Protein AF-A0A3N2MBN5-F1 (afdb_monomer_lite)

Sequence (232 aa):
MYPSDNIFSIYYNIGKRTPFLVKRCELGLARSSSEERRHDPNRDRTFLVETVKPRGKYGKAYGKCFVDGKPDDSYRQGCYPNIKDEEIPCAGCGEWVLLDVPGVDMNEIFPIRNPDYVIEFGKYKGKTIKEIYSQDPKYIFWLMEKDHYFRVDFDQLLNIPENTSDRERIIEDEITRVFPKATPDDVISFGKYKGKTFREIFAIDPNYIDWFLRNNQTLDIDVKAFVSMMRK

Foldseek 3Di:
DFLWAFLLSVCVLQPNADFFKKDAQDPPDPCVPDPCSVQDRQAAKMWGFGDFDDDPLHGWTFGFIDHSNHTDCVCCCPVPVVPPGRTDPPRSGTRMDTRGRPPDDLCVSQPAFEQQDADCDDDRHGDGNLVCCVVQVVVLVVVCVRDVSHHYDVCRSVVPDPPDPCVVVSVVVVCCVNQPAQAQQDADCDDPRHGDGVLVCCVVPVVVNVVVCVVCVVHGHPPVRVVVSVVD

Radius of gyration: 23.46 Å; chains: 1; bounding box: 59×38×62 Å

Secondary structure (DSSP, 8-state):
--TT--HHHHHHHTTS-SSEEEEE--TTSGGGS-HHHHH-TTSSEEEEEEEEEEETTEEEEEEEEEETTEE--HHHHHH-TT--SSB-TTTTSS-EEEEE-TTS-HHHHSPPBPTTPBP-SSTTTT-BHHHHHHH-HHHHHHHHHH-TT--B-HHHHHTPPTT-TTHHHHHHHHHHHHSPPB-TTSBP-SSTTTT-BHHHHHHH-HHHHHHHHHH-TT--B-HHHHHHHHT-

Structure (mmCIF, N/CA/C/O backbone):
data_AF-A0A3N2MBN5-F1
#
_entry.id   AF-A0A3N2MBN5-F1
#
loop_
_atom_site.group_PDB
_atom_site.id
_atom_site.type_symbol
_atom_site.label_atom_id
_atom_site.label_alt_id
_atom_site.label_comp_id
_atom_site.label_asym_id
_atom_site.label_entity_id
_atom_site.label_seq_id
_atom_site.pdbx_PDB_ins_code
_atom_site.Cartn_x
_atom_site.Cartn_y
_atom_site.Cartn_z
_atom_site.occupancy
_atom_site.B_iso_or_equiv
_atom_site.auth_seq_id
_atom_site.auth_comp_id
_atom_site.auth_asym_id
_atom_site.auth_atom_id
_atom_site.pdbx_PDB_model_num
ATOM 1 N N . MET A 1 1 ? 1.326 -5.348 -4.307 1.00 55.31 1 MET A N 1
ATOM 2 C CA . MET A 1 1 ? 2.804 -5.346 -4.325 1.00 55.31 1 MET A CA 1
ATOM 3 C C . MET A 1 1 ? 3.297 -5.175 -2.903 1.00 55.31 1 MET A C 1
ATOM 5 O O . MET A 1 1 ? 2.948 -4.191 -2.266 1.00 55.31 1 MET A O 1
ATOM 9 N N . TYR A 1 2 ? 4.039 -6.151 -2.381 1.00 51.44 2 TYR A N 1
ATOM 10 C CA . TYR A 1 2 ? 4.553 -6.066 -1.013 1.00 51.44 2 TYR A CA 1
ATOM 11 C C . TYR A 1 2 ? 5.785 -5.144 -0.986 1.00 51.44 2 TYR A C 1
ATOM 13 O O . TYR A 1 2 ? 6.591 -5.210 -1.915 1.00 51.44 2 TYR A O 1
ATOM 21 N N . PRO A 1 3 ? 5.997 -4.331 0.066 1.00 54.00 3 PRO A N 1
ATOM 22 C CA . PRO A 1 3 ? 7.128 -3.394 0.184 1.00 54.00 3 PRO A CA 1
ATOM 23 C C . PRO A 1 3 ? 8.503 -4.075 0.380 1.00 54.00 3 PRO A C 1
ATOM 25 O O . PRO A 1 3 ? 9.421 -3.509 0.965 1.00 54.00 3 PRO A O 1
ATOM 28 N N . SER A 1 4 ? 8.661 -5.305 -0.106 1.00 68.88 4 SER A N 1
ATOM 29 C CA . SER A 1 4 ? 9.885 -6.103 -0.074 1.00 68.88 4 SER A CA 1
ATOM 30 C C . SER A 1 4 ? 10.260 -6.679 -1.445 1.00 68.88 4 SER A C 1
ATOM 32 O O . SER A 1 4 ? 11.198 -7.475 -1.530 1.00 68.88 4 SER A O 1
ATOM 34 N N . ASP A 1 5 ? 9.579 -6.267 -2.519 1.00 88.12 5 ASP A N 1
ATOM 35 C CA . ASP A 1 5 ? 9.881 -6.726 -3.873 1.00 88.12 5 ASP A CA 1
ATOM 36 C C . ASP A 1 5 ? 11.265 -6.256 -4.353 1.00 88.12 5 ASP A C 1
ATOM 38 O O . ASP A 1 5 ? 11.810 -5.246 -3.908 1.00 88.12 5 ASP A O 1
ATOM 42 N N . ASN A 1 6 ? 11.854 -7.027 -5.268 1.00 95.06 6 ASN A N 1
ATOM 43 C CA . ASN A 1 6 ? 13.008 -6.599 -6.055 1.00 95.06 6 ASN A CA 1
ATOM 44 C C . ASN A 1 6 ? 12.552 -6.133 -7.447 1.00 95.06 6 ASN A C 1
ATOM 46 O O . ASN A 1 6 ? 11.406 -6.367 -7.838 1.00 95.06 6 ASN A O 1
ATOM 50 N N . ILE A 1 7 ? 13.443 -5.516 -8.231 1.00 97.38 7 ILE A N 1
ATOM 51 C CA . ILE A 1 7 ? 13.086 -4.984 -9.560 1.00 97.38 7 ILE A CA 1
ATOM 52 C C . ILE A 1 7 ? 12.511 -6.072 -10.484 1.00 97.38 7 ILE A C 1
ATOM 54 O O . ILE A 1 7 ? 11.631 -5.792 -11.294 1.00 97.38 7 ILE A O 1
ATOM 58 N N . PHE A 1 8 ? 12.959 -7.323 -10.358 1.00 97.44 8 PHE A N 1
ATOM 59 C CA . PHE A 1 8 ? 12.480 -8.432 -11.188 1.00 97.44 8 PHE A CA 1
ATOM 60 C C . PHE A 1 8 ? 11.082 -8.896 -10.776 1.00 97.44 8 PHE A C 1
ATOM 62 O O . PHE A 1 8 ? 10.254 -9.142 -11.649 1.00 97.44 8 PHE A O 1
ATOM 69 N N . SER A 1 9 ? 10.791 -8.967 -9.473 1.00 95.31 9 SER A N 1
ATOM 70 C CA . SER A 1 9 ? 9.435 -9.201 -8.965 1.00 95.31 9 SER A CA 1
ATOM 71 C C . SER A 1 9 ? 8.480 -8.130 -9.484 1.00 95.31 9 SER A C 1
ATOM 73 O O . SER A 1 9 ? 7.439 -8.471 -10.039 1.00 95.31 9 SER A O 1
ATOM 75 N N . ILE A 1 10 ? 8.875 -6.852 -9.398 1.00 95.69 10 ILE A N 1
ATOM 76 C CA . ILE A 1 10 ? 8.099 -5.731 -9.943 1.00 95.69 10 ILE A CA 1
ATOM 77 C C . ILE A 1 10 ? 7.855 -5.929 -11.436 1.00 95.69 10 ILE A C 1
ATOM 79 O O . ILE A 1 10 ? 6.705 -5.937 -11.866 1.00 95.69 10 ILE A O 1
ATOM 83 N N . TYR A 1 11 ? 8.919 -6.167 -12.206 1.00 97.31 11 TYR A N 1
ATOM 84 C CA . TYR A 1 11 ? 8.856 -6.388 -13.647 1.00 97.31 11 TYR A CA 1
ATOM 85 C C . TYR A 1 11 ? 7.873 -7.501 -14.028 1.00 97.31 11 TYR A C 1
ATOM 87 O O . TYR A 1 11 ? 7.058 -7.313 -14.926 1.00 97.31 11 TYR A O 1
ATOM 95 N N . TYR A 1 12 ? 7.892 -8.648 -13.343 1.00 95.69 12 TYR A N 1
ATOM 96 C CA . TYR A 1 12 ? 6.928 -9.718 -13.613 1.00 95.69 12 TYR A CA 1
ATOM 97 C C . TYR A 1 12 ? 5.501 -9.341 -13.205 1.00 95.69 12 TYR A C 1
ATOM 99 O O . TYR A 1 12 ? 4.576 -9.603 -13.973 1.00 95.69 12 TYR A O 1
ATOM 107 N N . ASN A 1 13 ? 5.330 -8.696 -12.048 1.00 92.81 13 ASN A N 1
ATOM 108 C CA . ASN A 1 13 ? 4.024 -8.305 -11.510 1.00 92.81 13 ASN A CA 1
ATOM 109 C C . ASN A 1 13 ? 3.309 -7.274 -12.391 1.00 92.81 13 ASN A C 1
ATOM 111 O O . ASN A 1 13 ? 2.088 -7.305 -12.488 1.00 92.81 13 ASN A O 1
ATOM 115 N N . ILE A 1 14 ? 4.053 -6.404 -13.078 1.00 95.56 14 ILE A N 1
ATOM 116 C CA . ILE A 1 14 ? 3.486 -5.444 -14.038 1.00 95.56 14 ILE A CA 1
ATOM 117 C C . ILE A 1 14 ? 3.347 -6.016 -15.457 1.00 95.56 14 ILE A C 1
ATOM 119 O O . ILE A 1 14 ? 3.132 -5.267 -16.405 1.00 95.56 14 ILE A O 1
ATOM 123 N N . GLY A 1 15 ? 3.508 -7.331 -15.640 1.00 95.19 15 GLY A N 1
ATOM 124 C CA . GLY A 1 15 ? 3.362 -7.978 -16.946 1.00 95.19 15 GLY A CA 1
ATOM 125 C C . GLY A 1 15 ? 4.555 -7.772 -17.881 1.00 95.19 15 GLY A C 1
ATOM 126 O O . GLY A 1 15 ? 4.377 -7.696 -19.094 1.00 95.19 15 GLY A O 1
ATOM 127 N N . LYS A 1 16 ? 5.775 -7.697 -17.335 1.00 96.44 16 LYS A N 1
ATOM 128 C CA . LYS A 1 16 ? 7.039 -7.536 -18.077 1.00 96.44 16 LYS A CA 1
ATOM 129 C C . LYS A 1 16 ? 7.139 -6.225 -18.869 1.00 96.44 16 LYS A C 1
ATOM 131 O O . LYS A 1 16 ? 7.804 -6.172 -19.905 1.00 96.44 16 LYS A O 1
ATOM 136 N N . ARG A 1 17 ? 6.488 -5.168 -18.379 1.00 96.00 17 ARG A N 1
ATOM 137 C CA . ARG A 1 17 ? 6.484 -3.835 -18.995 1.00 96.00 17 ARG A CA 1
ATOM 138 C C . ARG A 1 17 ? 7.767 -3.064 -18.682 1.00 96.00 17 ARG A C 1
ATOM 140 O O . ARG A 1 17 ? 8.346 -3.210 -17.610 1.00 96.00 17 ARG A O 1
ATOM 147 N N . THR A 1 18 ? 8.181 -2.233 -19.631 1.00 97.31 18 THR A N 1
ATOM 148 C CA . THR A 1 18 ? 9.229 -1.212 -19.502 1.00 97.31 18 THR A CA 1
ATOM 149 C C . THR A 1 18 ? 8.849 -0.012 -20.380 1.00 97.31 18 THR A C 1
ATOM 151 O O . THR A 1 18 ? 8.282 -0.237 -21.450 1.00 97.31 18 THR A O 1
ATOM 154 N N . PRO A 1 19 ? 9.204 1.224 -19.998 1.00 98.12 19 PRO A N 1
ATOM 155 C CA . PRO A 1 19 ? 9.902 1.562 -18.764 1.00 98.12 19 PRO A CA 1
ATOM 156 C C . PRO A 1 19 ? 8.973 1.547 -17.538 1.00 98.12 19 PRO A C 1
ATOM 158 O O . PRO A 1 19 ? 7.755 1.557 -17.678 1.00 98.12 19 PRO A O 1
ATOM 161 N N . PHE A 1 20 ? 9.540 1.503 -16.333 1.00 98.31 20 PHE A N 1
ATOM 162 C CA . PHE A 1 20 ? 8.796 1.701 -15.083 1.00 98.31 20 PHE A CA 1
ATOM 163 C C . PHE A 1 20 ? 9.668 2.397 -14.038 1.00 98.31 20 PHE A C 1
ATOM 165 O O . PHE A 1 20 ? 10.881 2.189 -13.985 1.00 98.31 20 PHE A O 1
ATOM 172 N N . LEU A 1 21 ? 9.056 3.256 -13.229 1.00 97.69 21 LEU A N 1
ATOM 173 C CA . LEU A 1 21 ? 9.727 4.052 -12.212 1.00 97.69 21 LEU A CA 1
ATOM 174 C C . LEU A 1 21 ? 9.677 3.325 -10.869 1.00 97.69 21 LEU A C 1
ATOM 176 O O . LEU A 1 21 ? 8.608 2.916 -10.413 1.00 97.69 21 LEU A O 1
ATOM 180 N N . VAL A 1 22 ? 10.829 3.190 -10.218 1.00 96.88 22 VAL A N 1
ATOM 181 C CA . VAL A 1 22 ? 10.946 2.545 -8.907 1.00 96.88 22 VAL A CA 1
ATOM 182 C C . VAL A 1 22 ? 11.729 3.392 -7.919 1.00 96.88 22 VAL A C 1
ATOM 184 O O . VAL A 1 22 ? 12.600 4.184 -8.286 1.00 96.88 22 VAL A O 1
ATOM 187 N N . LYS A 1 23 ? 11.460 3.170 -6.637 1.00 95.31 23 LYS A N 1
ATOM 188 C CA . LYS A 1 23 ? 12.230 3.710 -5.518 1.00 95.31 23 LYS A CA 1
ATOM 189 C C . LYS A 1 23 ? 12.689 2.566 -4.632 1.00 95.31 23 LYS A C 1
ATOM 191 O O . LYS A 1 23 ? 11.924 1.644 -4.372 1.00 95.31 23 LYS A O 1
ATOM 196 N N . ARG A 1 24 ? 13.931 2.626 -4.156 1.00 93.06 24 ARG A N 1
ATOM 197 C CA . ARG A 1 24 ? 14.406 1.712 -3.115 1.00 93.06 24 ARG A CA 1
ATOM 198 C C . ARG A 1 24 ? 14.219 2.364 -1.754 1.00 93.06 24 ARG A C 1
ATOM 200 O O . ARG A 1 24 ? 14.729 3.462 -1.550 1.00 93.06 24 ARG A O 1
ATOM 207 N N . CYS A 1 25 ? 13.518 1.698 -0.849 1.00 90.69 25 CYS A N 1
ATOM 208 C CA . CYS A 1 25 ? 13.097 2.216 0.444 1.00 90.69 25 CYS A CA 1
ATOM 209 C C . CYS A 1 25 ? 13.570 1.299 1.574 1.00 90.69 25 CYS A C 1
ATOM 211 O O . CYS A 1 25 ? 12.752 0.662 2.234 1.00 90.69 25 CYS A O 1
ATOM 213 N N . GLU A 1 26 ? 14.887 1.247 1.818 1.00 86.06 26 GLU A N 1
ATOM 214 C CA . GLU A 1 26 ? 15.412 0.423 2.912 1.00 86.06 26 GLU A CA 1
ATOM 215 C C . GLU A 1 26 ? 14.902 0.868 4.285 1.00 86.06 26 GLU A C 1
ATOM 217 O O . GLU A 1 26 ? 14.750 2.067 4.561 1.00 86.06 26 GLU A O 1
ATOM 222 N N . LEU A 1 27 ? 14.659 -0.104 5.164 1.00 81.62 27 LEU A N 1
ATOM 223 C CA . LEU A 1 27 ? 14.218 0.144 6.530 1.00 81.62 27 LEU A CA 1
ATOM 224 C C . LEU A 1 27 ? 15.183 1.081 7.281 1.00 81.62 27 LEU A C 1
ATOM 226 O O . LEU A 1 27 ? 16.402 0.926 7.238 1.00 81.62 27 LEU A O 1
ATOM 230 N N . GLY A 1 28 ? 14.624 2.059 7.999 1.00 81.38 28 GLY A N 1
ATOM 231 C CA . GLY A 1 28 ? 15.388 3.021 8.801 1.00 81.38 28 GLY A CA 1
ATOM 232 C C . GLY A 1 28 ? 15.909 4.240 8.032 1.00 81.38 28 GLY A C 1
ATOM 233 O O . GLY A 1 28 ? 16.424 5.168 8.654 1.00 81.38 28 GLY A O 1
ATOM 234 N N . LEU A 1 29 ? 15.744 4.294 6.706 1.00 85.44 29 LEU A N 1
ATOM 235 C CA . LEU A 1 29 ? 16.074 5.486 5.925 1.00 85.44 29 LEU A CA 1
ATOM 236 C C . LEU A 1 29 ? 14.909 6.475 5.864 1.00 85.44 29 LEU A C 1
ATOM 238 O O . LEU A 1 29 ? 13.737 6.104 5.879 1.00 85.44 29 LEU A O 1
ATOM 242 N N . ALA A 1 30 ? 15.245 7.756 5.703 1.00 86.88 30 ALA A N 1
ATOM 243 C CA . ALA A 1 30 ? 14.270 8.841 5.638 1.00 86.88 30 ALA A CA 1
ATOM 244 C C . ALA A 1 30 ? 13.227 8.639 4.522 1.00 86.88 30 ALA A C 1
ATOM 246 O O . ALA A 1 30 ? 12.061 8.950 4.712 1.00 86.88 30 ALA A O 1
ATOM 247 N N . ARG A 1 31 ? 13.623 8.059 3.385 1.00 85.75 31 ARG A N 1
ATOM 248 C CA . ARG A 1 31 ? 12.740 7.708 2.254 1.00 85.75 31 ARG A CA 1
ATOM 249 C C . ARG A 1 31 ? 11.712 6.607 2.544 1.00 85.75 31 ARG A C 1
ATOM 251 O O . ARG A 1 31 ? 10.834 6.358 1.725 1.00 85.75 31 ARG A O 1
ATOM 258 N N . SER A 1 32 ? 11.829 5.955 3.694 1.00 86.19 32 SER A N 1
ATOM 259 C CA . SER A 1 32 ? 10.960 4.868 4.150 1.00 86.19 32 SER A CA 1
ATOM 260 C C . SER A 1 32 ? 10.103 5.288 5.348 1.00 86.19 32 SER A C 1
ATOM 262 O O . SER A 1 32 ? 9.391 4.454 5.901 1.00 86.19 32 SER A O 1
ATOM 264 N N . SER A 1 33 ? 10.181 6.562 5.760 1.00 86.75 33 SER A N 1
ATOM 265 C CA . SER A 1 33 ? 9.588 7.063 7.005 1.00 86.75 33 SER A CA 1
ATOM 266 C C . SER A 1 33 ? 8.063 7.142 6.993 1.00 86.75 33 SER A C 1
ATOM 268 O O . SER A 1 33 ? 7.463 7.181 8.061 1.00 86.75 33 SER A O 1
ATOM 270 N N . SER A 1 34 ? 7.439 7.223 5.816 1.00 88.06 34 SER A N 1
ATOM 271 C CA . SER A 1 34 ? 5.982 7.244 5.663 1.00 88.06 34 SER A CA 1
ATOM 272 C C . SER A 1 34 ? 5.569 6.699 4.295 1.00 88.06 34 SER A C 1
ATOM 274 O O . SER A 1 34 ? 6.398 6.643 3.380 1.00 88.06 34 SER A O 1
ATOM 276 N N . GLU A 1 35 ? 4.301 6.306 4.152 1.00 85.62 35 GLU A N 1
ATOM 277 C CA . GLU A 1 35 ? 3.748 5.838 2.874 1.00 85.62 35 GLU A CA 1
ATOM 278 C C . GLU A 1 35 ? 3.776 6.941 1.812 1.00 85.62 35 GLU A C 1
ATOM 280 O O . GLU A 1 35 ? 4.201 6.696 0.683 1.00 85.62 35 GLU A O 1
ATOM 285 N N . GLU A 1 36 ? 3.422 8.177 2.178 1.00 89.31 36 GLU A N 1
ATOM 286 C CA . GLU A 1 36 ? 3.404 9.312 1.250 1.00 89.31 36 GLU A CA 1
ATOM 287 C C . GLU A 1 36 ? 4.797 9.548 0.672 1.00 89.31 36 GLU A C 1
ATOM 289 O O . GLU A 1 36 ? 4.967 9.660 -0.539 1.00 89.31 36 GLU A O 1
ATOM 294 N N . ARG A 1 37 ? 5.830 9.554 1.525 1.00 91.88 37 ARG A N 1
ATOM 295 C CA . ARG A 1 37 ? 7.208 9.739 1.064 1.00 91.88 37 ARG A CA 1
ATOM 296 C C . ARG A 1 37 ? 7.717 8.540 0.268 1.00 91.88 37 ARG A C 1
ATOM 298 O O . ARG A 1 37 ? 8.450 8.730 -0.706 1.00 91.88 37 ARG A O 1
ATOM 305 N N . ARG A 1 38 ? 7.341 7.315 0.652 1.00 91.19 38 ARG A N 1
ATOM 306 C CA . ARG A 1 38 ? 7.724 6.090 -0.065 1.00 91.19 38 ARG A CA 1
ATOM 307 C C . ARG A 1 38 ? 7.230 6.120 -1.512 1.00 91.19 38 ARG A C 1
ATOM 309 O O . ARG A 1 38 ? 7.988 5.757 -2.408 1.00 91.19 38 ARG A O 1
ATOM 316 N N . HIS A 1 39 ? 6.016 6.621 -1.726 1.00 91.19 39 HIS A N 1
ATOM 317 C CA . HIS A 1 39 ? 5.351 6.642 -3.027 1.00 91.19 39 HIS A CA 1
ATOM 318 C C . HIS A 1 39 ? 5.430 7.983 -3.782 1.00 91.19 39 HIS A C 1
ATOM 320 O O . HIS A 1 39 ? 4.941 8.066 -4.902 1.00 91.19 39 HIS A O 1
ATOM 326 N N . ASP A 1 40 ? 6.084 9.012 -3.235 1.00 92.88 40 ASP A N 1
ATOM 327 C CA . ASP A 1 40 ? 6.307 10.288 -3.934 1.00 92.88 40 ASP A CA 1
ATOM 328 C C . ASP A 1 40 ? 7.374 10.148 -5.045 1.00 92.88 40 ASP A C 1
ATOM 330 O O . ASP A 1 40 ? 8.552 9.946 -4.734 1.00 92.88 40 ASP A O 1
ATOM 334 N N . PRO A 1 41 ? 7.035 10.269 -6.341 1.00 92.38 41 PRO A N 1
ATOM 335 C CA . PRO A 1 41 ? 8.004 10.084 -7.420 1.00 92.38 41 PRO A CA 1
ATOM 336 C C . PRO A 1 41 ? 9.025 11.225 -7.542 1.00 92.38 41 PRO A C 1
ATOM 338 O O . PRO A 1 41 ? 10.080 11.034 -8.147 1.00 92.38 41 PRO A O 1
ATOM 341 N N . ASN A 1 42 ? 8.740 12.389 -6.951 1.00 93.38 42 ASN A N 1
ATOM 342 C CA . ASN A 1 42 ? 9.543 13.607 -7.073 1.00 93.38 42 ASN A CA 1
ATOM 343 C C . ASN A 1 42 ? 10.408 13.873 -5.839 1.00 93.38 42 ASN A C 1
ATOM 345 O O . ASN A 1 42 ? 10.941 14.971 -5.685 1.00 93.38 42 ASN A O 1
ATOM 349 N N . ARG A 1 43 ? 10.548 12.878 -4.960 1.00 93.81 43 ARG A N 1
ATOM 350 C CA . ARG A 1 43 ? 11.303 12.991 -3.716 1.00 93.81 43 ARG A CA 1
ATOM 351 C C . ARG A 1 43 ? 12.219 11.799 -3.508 1.00 93.81 43 ARG A C 1
ATOM 353 O O . ARG A 1 43 ? 11.810 10.651 -3.680 1.00 93.81 43 ARG A O 1
ATOM 360 N N . ASP A 1 44 ? 13.425 12.072 -3.027 1.00 95.00 44 ASP A N 1
ATOM 361 C CA . ASP A 1 44 ? 14.501 11.103 -2.849 1.00 95.00 44 ASP A CA 1
ATOM 362 C C . ASP A 1 44 ? 14.971 10.494 -4.187 1.00 95.00 44 ASP A C 1
ATOM 364 O O . ASP A 1 44 ? 14.638 10.957 -5.279 1.00 95.00 44 ASP A O 1
ATOM 368 N N . ARG A 1 45 ? 15.817 9.465 -4.099 1.00 95.19 45 ARG A N 1
ATOM 369 C CA . ARG A 1 45 ? 16.397 8.791 -5.261 1.00 95.19 45 ARG A CA 1
ATOM 370 C C . ARG A 1 45 ? 15.412 7.810 -5.894 1.00 95.19 45 ARG A C 1
ATOM 372 O O . ARG A 1 45 ? 15.002 6.863 -5.220 1.00 95.19 45 ARG A O 1
ATOM 379 N N . THR A 1 46 ? 15.151 7.951 -7.187 1.00 97.00 46 THR A N 1
ATOM 380 C CA . THR A 1 46 ? 14.339 7.022 -7.988 1.00 97.00 46 THR A CA 1
ATOM 381 C C . THR A 1 46 ? 15.113 6.532 -9.211 1.00 97.00 46 THR A C 1
ATOM 383 O O . THR A 1 46 ? 16.144 7.094 -9.584 1.00 97.00 46 THR A O 1
ATOM 386 N N . PHE A 1 47 ? 14.647 5.438 -9.811 1.00 97.62 47 PHE A N 1
ATOM 387 C CA . PHE A 1 47 ? 15.236 4.868 -11.017 1.00 97.62 47 PHE A CA 1
ATOM 388 C C . PHE A 1 47 ? 14.153 4.587 -12.048 1.00 97.62 47 PHE A C 1
ATOM 390 O O . PHE A 1 47 ? 13.178 3.896 -11.750 1.00 97.62 47 PHE A O 1
ATOM 397 N N . LEU A 1 48 ? 14.346 5.088 -13.265 1.00 98.12 48 LEU A N 1
ATOM 398 C CA . LEU A 1 48 ? 13.552 4.687 -14.418 1.00 98.12 48 LEU A CA 1
ATOM 399 C C . LEU A 1 48 ? 14.198 3.443 -15.018 1.00 98.12 48 LEU A C 1
ATOM 401 O O . LEU A 1 48 ? 15.262 3.526 -15.627 1.00 98.12 48 LEU A O 1
ATOM 405 N N . VAL A 1 49 ? 13.571 2.289 -14.824 1.00 98.50 49 VAL A N 1
ATOM 406 C CA . VAL A 1 49 ? 14.039 1.016 -15.369 1.00 98.50 49 VAL A CA 1
ATOM 407 C C . VAL A 1 49 ? 13.634 0.942 -16.835 1.00 98.50 49 VAL A C 1
ATOM 409 O O . VAL A 1 49 ? 12.459 0.769 -17.143 1.00 98.50 49 VAL A O 1
ATOM 412 N N . GLU A 1 50 ? 14.597 1.064 -17.744 1.00 98.19 50 GLU A N 1
ATOM 413 C CA . GLU A 1 50 ? 14.366 1.078 -19.196 1.00 98.19 50 GLU A CA 1
ATOM 414 C C . GLU A 1 50 ? 14.597 -0.297 -19.830 1.00 98.19 50 GLU A C 1
ATOM 416 O O . GLU A 1 50 ? 14.012 -0.621 -20.860 1.00 98.19 50 GLU A O 1
ATOM 421 N N . THR A 1 51 ? 15.438 -1.141 -19.228 1.00 98.19 51 THR A N 1
ATOM 422 C CA . THR A 1 51 ? 15.710 -2.494 -19.732 1.00 98.19 51 THR A CA 1
ATOM 423 C C . THR A 1 51 ? 15.877 -3.483 -18.589 1.00 98.19 51 THR A C 1
ATOM 425 O O . THR A 1 51 ? 16.621 -3.239 -17.642 1.00 98.19 51 THR A O 1
ATOM 428 N N . VAL A 1 52 ? 15.250 -4.654 -18.711 1.00 98.06 52 VAL A N 1
ATOM 429 C CA . VAL A 1 52 ? 15.397 -5.766 -17.763 1.00 98.06 52 VAL A CA 1
ATOM 430 C C . VAL A 1 52 ? 15.914 -6.997 -18.504 1.00 98.06 52 VAL A C 1
ATOM 432 O O . VAL A 1 52 ? 15.344 -7.427 -19.502 1.00 98.06 52 VAL A O 1
ATOM 435 N N . LYS A 1 53 ? 17.003 -7.584 -18.004 1.00 97.25 53 LYS A N 1
ATOM 436 C CA . LYS A 1 53 ? 17.581 -8.855 -18.463 1.00 97.25 53 LYS A CA 1
ATOM 437 C C . LYS A 1 53 ? 17.431 -9.891 -17.344 1.00 97.25 53 LYS A C 1
ATOM 439 O O . LYS A 1 53 ? 18.375 -10.092 -16.568 1.00 97.25 53 LYS A O 1
ATOM 444 N N . PRO A 1 54 ? 16.247 -10.510 -17.199 1.00 95.12 54 PRO A N 1
ATOM 445 C CA . PRO A 1 54 ? 15.988 -11.429 -16.105 1.00 95.12 54 PRO A CA 1
ATOM 446 C C . PRO A 1 54 ? 16.665 -12.793 -16.316 1.00 95.12 54 PRO A C 1
ATOM 448 O O . PRO A 1 54 ? 16.865 -13.262 -17.435 1.00 95.12 54 PRO A O 1
ATOM 451 N N . ARG A 1 55 ? 16.979 -13.453 -15.204 1.00 93.81 55 ARG A N 1
ATOM 452 C CA . ARG A 1 55 ? 17.449 -14.835 -15.055 1.00 93.81 55 ARG A CA 1
ATOM 453 C C . ARG A 1 55 ? 16.730 -15.445 -13.846 1.00 93.81 55 ARG A C 1
ATOM 455 O O . ARG A 1 55 ? 17.219 -15.400 -12.717 1.00 93.81 55 ARG A O 1
ATOM 462 N N . GLY A 1 56 ? 15.525 -15.969 -14.072 1.00 91.75 56 GLY A N 1
ATOM 463 C CA . GLY A 1 56 ? 14.649 -16.439 -12.994 1.00 91.75 56 GLY A CA 1
ATOM 464 C C . GLY A 1 56 ? 14.161 -15.279 -12.119 1.00 91.75 56 GLY A C 1
ATOM 465 O O . GLY A 1 56 ? 13.603 -14.317 -12.642 1.00 91.75 56 GLY A O 1
ATOM 466 N N . LYS A 1 57 ? 14.380 -15.366 -10.799 1.00 90.81 57 LYS A N 1
ATOM 467 C CA . LYS A 1 57 ? 13.981 -14.346 -9.801 1.00 90.81 57 LYS A CA 1
ATOM 468 C C . LYS A 1 57 ? 14.938 -13.146 -9.696 1.00 90.81 57 LYS A C 1
ATOM 470 O O . LYS A 1 57 ? 14.682 -12.224 -8.927 1.00 90.81 57 LYS A O 1
ATOM 475 N N . TYR A 1 58 ? 16.049 -13.185 -10.429 1.00 94.44 58 TYR A N 1
ATOM 476 C CA . TYR A 1 58 ? 17.111 -12.177 -10.409 1.00 94.44 58 TYR A CA 1
ATOM 477 C C . TYR A 1 58 ? 17.506 -11.807 -11.840 1.00 94.44 58 TYR A C 1
ATOM 479 O O . TYR A 1 58 ? 16.860 -12.239 -12.790 1.00 94.44 58 TYR A O 1
ATOM 487 N N . GLY A 1 59 ? 18.576 -11.036 -12.019 1.00 95.31 59 GLY A N 1
ATOM 488 C CA . GLY A 1 59 ? 19.095 -10.666 -13.332 1.00 95.31 59 GLY A CA 1
ATOM 489 C C . GLY A 1 59 ? 19.859 -9.352 -13.279 1.00 95.31 59 GLY A C 1
ATOM 490 O O . GLY A 1 59 ? 20.423 -9.001 -12.243 1.00 95.31 59 GLY A O 1
ATOM 491 N N . LYS A 1 60 ? 19.829 -8.615 -14.389 1.00 97.31 60 LYS A N 1
ATOM 492 C CA . LYS A 1 60 ? 20.314 -7.233 -14.464 1.00 97.31 60 LYS A CA 1
ATOM 493 C C . LYS A 1 60 ? 19.204 -6.304 -14.934 1.00 97.31 60 LYS A C 1
ATOM 495 O O . LYS A 1 60 ? 18.400 -6.694 -15.779 1.00 97.31 60 LYS A O 1
ATOM 500 N N . ALA A 1 61 ? 19.174 -5.096 -14.397 1.00 98.12 61 ALA A N 1
ATOM 501 C CA . ALA A 1 61 ? 18.268 -4.036 -14.813 1.00 98.12 61 ALA A CA 1
ATOM 502 C C . ALA A 1 61 ? 19.092 -2.791 -15.136 1.00 98.12 61 ALA A C 1
ATOM 504 O O . ALA A 1 61 ? 20.134 -2.577 -14.520 1.00 98.12 61 ALA A O 1
ATOM 505 N N . TYR A 1 62 ? 18.638 -2.008 -16.105 1.00 98.25 62 TYR A N 1
ATOM 506 C CA . TYR A 1 62 ? 19.351 -0.850 -16.623 1.00 98.25 62 TYR A CA 1
ATOM 507 C C . TYR A 1 62 ? 18.408 0.339 -16.744 1.00 98.25 62 TYR A C 1
ATOM 509 O O . TYR A 1 62 ? 17.228 0.158 -17.065 1.00 98.25 62 TYR A O 1
ATOM 517 N N . GLY A 1 63 ? 18.942 1.532 -16.516 1.00 97.31 63 GLY A N 1
ATOM 518 C CA . GLY A 1 63 ? 18.259 2.785 -16.789 1.00 97.31 63 GLY A CA 1
ATOM 519 C C . GLY A 1 63 ? 18.818 3.970 -16.004 1.00 97.31 63 GLY A C 1
ATOM 520 O O . GLY A 1 63 ? 19.967 3.975 -15.541 1.00 97.31 63 GLY A O 1
ATOM 521 N N . LYS A 1 64 ? 17.976 4.993 -15.869 1.00 96.38 64 LYS A N 1
ATOM 522 C CA . LYS A 1 64 ? 18.369 6.337 -15.427 1.00 96.38 64 LYS A CA 1
ATOM 523 C C . LYS A 1 64 ? 18.075 6.560 -13.954 1.00 96.38 64 LYS A C 1
ATOM 525 O O . LYS A 1 64 ? 17.019 6.163 -13.463 1.00 96.38 64 LYS A O 1
ATOM 530 N N . CYS A 1 65 ? 19.002 7.217 -13.263 1.00 96.38 65 CYS A N 1
ATOM 531 C CA . CYS A 1 65 ? 18.849 7.611 -11.869 1.00 96.38 65 CYS A CA 1
ATOM 532 C C . CYS A 1 65 ? 18.377 9.066 -11.778 1.00 96.38 65 CYS A C 1
ATOM 534 O O . CYS A 1 65 ? 18.808 9.932 -12.542 1.00 96.38 65 CYS A O 1
ATOM 536 N N . PHE A 1 66 ? 17.487 9.325 -10.825 1.00 96.94 66 PHE A N 1
ATOM 537 C CA . PHE A 1 66 ? 16.973 10.650 -10.521 1.00 96.94 66 PHE A CA 1
ATOM 538 C C . PHE A 1 66 ? 17.090 10.911 -9.022 1.00 96.94 66 PHE A C 1
ATOM 540 O O . PHE A 1 66 ? 16.997 9.984 -8.213 1.00 96.94 66 PHE A O 1
ATOM 547 N N . VAL A 1 67 ? 17.261 12.173 -8.646 1.00 96.38 67 VAL A N 1
ATOM 548 C CA . VAL A 1 67 ? 17.129 12.665 -7.274 1.00 96.38 67 VAL A CA 1
ATOM 549 C C . VAL A 1 67 ? 16.167 13.843 -7.309 1.00 96.38 67 VAL A C 1
ATOM 551 O O . VAL A 1 67 ? 16.363 14.786 -8.074 1.00 96.38 67 VAL A O 1
ATOM 554 N N . ASP A 1 68 ? 15.096 13.751 -6.521 1.00 95.69 68 ASP A N 1
ATOM 555 C CA . ASP A 1 68 ? 14.042 14.768 -6.448 1.00 95.69 68 ASP A CA 1
ATOM 556 C C . ASP A 1 68 ? 13.487 15.153 -7.840 1.00 95.69 68 ASP A C 1
ATOM 558 O O . ASP A 1 68 ? 13.376 16.324 -8.211 1.00 95.69 68 ASP A O 1
ATOM 562 N N . GLY A 1 69 ? 13.220 14.128 -8.661 1.00 94.06 69 GLY A N 1
ATOM 563 C CA . GLY A 1 69 ? 12.677 14.260 -10.020 1.00 94.06 69 GLY A CA 1
ATOM 564 C C . GLY A 1 69 ? 13.673 14.735 -11.088 1.00 94.06 69 GLY A C 1
ATOM 565 O O . GLY A 1 69 ? 13.302 14.858 -12.255 1.00 94.06 69 GLY A O 1
ATOM 566 N N . LYS A 1 70 ? 14.938 14.989 -10.737 1.00 96.38 70 LYS A N 1
ATOM 567 C CA . LYS A 1 70 ? 15.964 15.479 -11.673 1.00 96.38 70 LYS A CA 1
ATOM 568 C C . LYS A 1 70 ? 16.998 14.397 -11.978 1.00 96.38 70 LYS A C 1
ATOM 570 O O . LYS A 1 70 ? 17.382 13.692 -11.049 1.00 96.38 70 LYS A O 1
ATOM 575 N N . PRO A 1 71 ? 17.472 14.263 -13.232 1.00 96.00 71 PRO A N 1
ATOM 576 C CA . PRO A 1 71 ? 18.534 13.318 -13.567 1.00 96.00 71 PRO A CA 1
ATOM 577 C C . PRO A 1 71 ? 19.770 13.528 -12.686 1.00 96.00 71 PRO A C 1
ATOM 579 O O . PRO A 1 71 ? 20.293 14.640 -12.610 1.00 96.00 71 PRO A O 1
ATOM 582 N N . ASP A 1 72 ? 20.224 12.466 -12.027 1.00 95.69 72 ASP A N 1
ATOM 583 C CA . ASP A 1 72 ? 21.370 12.502 -11.118 1.00 95.69 72 ASP A CA 1
ATOM 584 C C . ASP A 1 72 ? 21.991 11.104 -10.993 1.00 95.69 72 ASP A C 1
ATOM 586 O O . ASP A 1 72 ? 21.411 10.195 -10.398 1.00 95.69 72 ASP A O 1
ATOM 590 N N . ASP A 1 73 ? 23.209 10.957 -11.514 1.00 91.88 73 ASP A N 1
ATOM 591 C CA . ASP A 1 73 ? 23.976 9.707 -11.506 1.00 91.88 73 ASP A CA 1
ATOM 592 C C . ASP A 1 73 ? 25.061 9.645 -10.416 1.00 91.88 73 ASP A C 1
ATOM 594 O O . ASP A 1 73 ? 25.822 8.671 -10.347 1.00 91.88 73 ASP A O 1
ATOM 598 N N . SER A 1 74 ? 25.136 10.646 -9.532 1.00 93.25 74 SER A N 1
ATOM 599 C CA . SER A 1 74 ? 26.198 10.781 -8.521 1.00 93.25 74 SER A CA 1
ATOM 600 C C . SER A 1 74 ? 26.341 9.543 -7.633 1.00 93.25 74 SER A C 1
ATOM 602 O O . SER A 1 74 ? 27.446 9.162 -7.254 1.00 93.25 74 SER A O 1
ATOM 604 N N . TYR A 1 75 ? 25.240 8.852 -7.341 1.00 90.69 75 TYR A N 1
ATOM 605 C CA . TYR A 1 75 ? 25.258 7.627 -6.541 1.00 90.69 75 TYR A CA 1
ATOM 606 C C . TYR A 1 75 ? 25.895 6.445 -7.238 1.00 90.69 75 TYR A C 1
ATOM 608 O O . TYR A 1 75 ? 26.668 5.720 -6.615 1.00 90.69 75 TYR A O 1
ATOM 616 N N . ARG A 1 76 ? 25.596 6.247 -8.522 1.00 91.06 76 ARG A N 1
ATOM 617 C CA . ARG A 1 76 ? 26.245 5.187 -9.288 1.00 91.06 76 ARG A CA 1
ATOM 618 C C . ARG A 1 76 ? 27.734 5.493 -9.406 1.00 91.06 76 ARG A C 1
ATOM 620 O O . ARG A 1 76 ? 28.545 4.629 -9.100 1.00 91.06 76 ARG A O 1
ATOM 627 N N . GLN A 1 77 ? 28.085 6.735 -9.733 1.00 91.31 77 GLN A N 1
ATOM 628 C CA . GLN A 1 77 ? 29.478 7.165 -9.880 1.00 91.31 77 GLN A CA 1
ATOM 629 C C . GLN A 1 77 ? 30.277 7.060 -8.572 1.00 91.31 77 GLN A C 1
ATOM 631 O O . GLN A 1 77 ? 31.408 6.583 -8.581 1.00 91.31 77 GLN A O 1
ATOM 636 N N . GLY A 1 78 ? 29.690 7.474 -7.446 1.00 93.31 78 GLY A N 1
ATOM 637 C CA . GLY A 1 78 ? 30.357 7.479 -6.146 1.00 93.31 78 GLY A CA 1
ATOM 638 C C . GLY A 1 78 ? 30.410 6.107 -5.475 1.00 93.31 78 GLY A C 1
ATOM 639 O O . GLY A 1 78 ? 31.454 5.710 -4.965 1.00 93.31 78 GLY A O 1
ATOM 640 N N . CYS A 1 79 ? 29.298 5.366 -5.465 1.00 92.69 79 CYS A N 1
ATOM 641 C CA . CYS A 1 79 ? 29.201 4.096 -4.737 1.00 92.69 79 CYS A CA 1
ATOM 642 C C . CYS A 1 79 ? 29.554 2.872 -5.593 1.00 92.69 79 CYS A C 1
ATOM 644 O O . CYS A 1 79 ? 29.946 1.843 -5.046 1.00 92.69 79 CYS A O 1
ATOM 646 N N . TYR A 1 80 ? 29.419 2.963 -6.919 1.00 92.94 80 TYR A N 1
ATOM 647 C CA . TYR A 1 80 ? 29.646 1.856 -7.851 1.00 92.94 80 TYR A CA 1
ATOM 648 C C . TYR A 1 80 ? 30.467 2.299 -9.077 1.00 92.94 80 TYR A C 1
ATOM 650 O O . TYR A 1 80 ? 30.029 2.096 -10.210 1.00 92.94 80 TYR A O 1
ATOM 658 N N . PRO A 1 81 ? 31.688 2.841 -8.892 1.00 92.12 81 PRO A N 1
ATOM 659 C CA . PRO A 1 81 ? 32.493 3.424 -9.978 1.00 92.12 81 PRO A CA 1
ATOM 660 C C . PRO A 1 81 ? 32.867 2.432 -11.094 1.00 92.12 81 PRO A C 1
ATOM 662 O O . PRO A 1 81 ? 3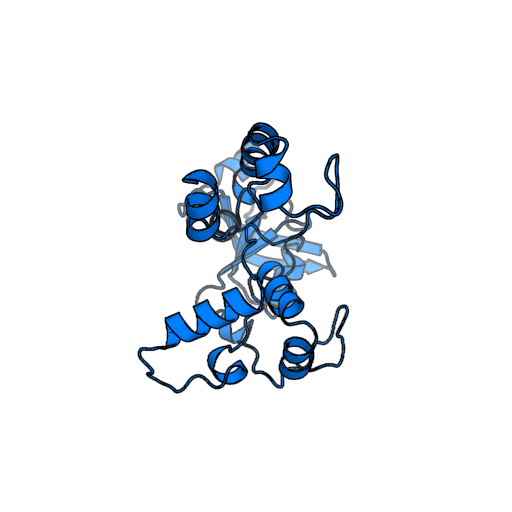3.257 2.829 -12.190 1.00 92.12 81 PRO A O 1
ATOM 665 N N . ASN A 1 82 ? 32.757 1.128 -10.824 1.00 92.62 82 ASN A N 1
ATOM 666 C CA . ASN A 1 82 ? 33.028 0.069 -11.795 1.00 92.62 82 ASN A CA 1
ATOM 667 C C . ASN A 1 82 ? 31.857 -0.190 -12.756 1.00 92.62 82 ASN A C 1
ATOM 669 O O . ASN A 1 82 ? 32.054 -0.837 -13.785 1.00 92.62 82 ASN A O 1
ATOM 673 N N . ILE A 1 83 ? 30.653 0.289 -12.434 1.00 91.06 83 ILE A N 1
ATOM 674 C CA . ILE A 1 83 ? 29.500 0.219 -13.330 1.00 91.06 83 ILE A CA 1
ATOM 675 C C . ILE A 1 83 ? 29.633 1.360 -14.338 1.00 91.06 83 ILE A C 1
ATOM 677 O O . ILE A 1 83 ? 29.471 2.529 -13.995 1.00 91.06 83 ILE A O 1
ATOM 681 N N . LYS A 1 84 ? 29.987 1.007 -15.578 1.00 85.94 84 LYS A N 1
ATOM 682 C CA . LYS A 1 84 ? 30.212 1.964 -16.676 1.00 85.94 84 LYS A CA 1
ATOM 683 C C . LYS A 1 84 ? 29.028 2.095 -17.628 1.00 85.94 84 LYS A C 1
ATOM 685 O O . LYS A 1 84 ? 29.013 3.007 -18.448 1.00 85.94 84 LYS A O 1
ATOM 690 N N . ASP A 1 85 ? 28.092 1.160 -17.560 1.00 89.88 85 ASP A N 1
ATOM 691 C CA . ASP A 1 85 ? 26.828 1.210 -18.279 1.00 89.88 85 ASP A CA 1
ATOM 692 C C . ASP A 1 85 ? 25.714 1.722 -17.353 1.00 89.88 85 ASP A C 1
ATOM 694 O O . ASP A 1 85 ? 25.949 2.146 -16.220 1.00 89.88 85 ASP A O 1
ATOM 698 N N . GLU A 1 86 ? 24.478 1.695 -17.842 1.00 93.94 86 GLU A N 1
ATOM 699 C CA . GLU A 1 86 ? 23.324 2.149 -17.075 1.00 93.94 86 GLU A CA 1
ATOM 700 C C . GLU A 1 86 ? 22.807 1.100 -16.069 1.00 93.94 86 GLU A C 1
ATOM 702 O O . GLU A 1 86 ? 21.650 1.169 -15.661 1.00 93.94 86 GLU A O 1
ATOM 707 N N . GLU A 1 87 ? 23.615 0.109 -15.660 1.00 97.00 87 GLU A N 1
ATOM 708 C CA . GLU A 1 87 ? 23.174 -0.931 -14.719 1.00 97.00 87 GLU A CA 1
ATOM 709 C C . GLU A 1 87 ? 22.723 -0.301 -13.391 1.00 97.00 87 GLU A C 1
ATOM 711 O O . GLU A 1 87 ? 23.402 0.549 -12.806 1.00 97.00 87 GLU A O 1
ATOM 716 N N . ILE A 1 88 ? 21.544 -0.710 -12.922 1.00 96.94 88 ILE A N 1
ATOM 717 C CA . ILE A 1 88 ? 20.956 -0.261 -11.662 1.00 96.94 88 ILE A CA 1
ATOM 718 C C . ILE A 1 88 ? 21.554 -1.112 -10.534 1.00 96.94 88 ILE A C 1
ATOM 720 O O . ILE A 1 88 ? 21.302 -2.325 -10.480 1.00 96.94 88 ILE A O 1
ATOM 724 N N . PRO A 1 89 ? 22.331 -0.516 -9.610 1.00 94.19 89 PRO A N 1
ATOM 725 C CA . PRO A 1 89 ? 22.937 -1.264 -8.518 1.00 94.19 89 PRO A CA 1
ATOM 726 C C . PRO A 1 89 ? 21.874 -1.895 -7.614 1.00 94.19 89 PRO A C 1
ATOM 728 O O . PRO A 1 89 ? 20.815 -1.316 -7.376 1.00 94.19 89 PRO A O 1
ATOM 731 N N . CYS A 1 90 ? 22.166 -3.079 -7.068 1.00 92.56 90 CYS A N 1
ATOM 732 C CA . CYS A 1 90 ? 21.285 -3.777 -6.122 1.00 92.56 90 CYS A CA 1
ATOM 733 C C . CYS A 1 90 ? 19.861 -4.074 -6.647 1.00 92.56 90 CYS A C 1
ATOM 735 O O . CYS A 1 90 ? 18.943 -4.267 -5.849 1.00 92.56 90 CYS A O 1
ATOM 737 N N . ALA A 1 91 ? 19.669 -4.190 -7.968 1.00 95.25 91 ALA A N 1
ATOM 738 C CA . ALA A 1 91 ? 18.370 -4.497 -8.583 1.00 95.25 91 ALA A CA 1
ATOM 739 C C . ALA A 1 91 ? 17.708 -5.794 -8.064 1.00 95.25 91 ALA A C 1
ATOM 741 O O . ALA A 1 91 ? 16.487 -5.926 -8.087 1.00 95.25 91 ALA A O 1
ATOM 742 N N . GLY A 1 92 ? 18.511 -6.766 -7.611 1.00 94.44 92 GLY A N 1
ATOM 743 C CA . GLY A 1 92 ? 18.031 -8.037 -7.052 1.00 94.44 92 GLY A CA 1
ATOM 744 C C . GLY A 1 92 ? 17.742 -8.020 -5.547 1.00 94.44 92 GLY A C 1
ATOM 745 O O . GLY A 1 92 ? 17.172 -8.988 -5.042 1.00 94.44 92 GLY A O 1
ATOM 746 N N . CYS A 1 93 ? 18.135 -6.959 -4.835 1.00 91.56 93 CYS A N 1
ATOM 747 C CA . CYS A 1 93 ? 17.803 -6.771 -3.422 1.00 91.56 93 CYS A CA 1
ATOM 748 C C . CYS A 1 93 ? 16.311 -6.449 -3.271 1.00 91.56 93 CYS A C 1
ATOM 750 O O . CYS A 1 93 ? 15.707 -5.977 -4.224 1.00 91.56 93 CYS A O 1
ATOM 752 N N . GLY A 1 94 ? 15.728 -6.703 -2.098 1.00 91.31 94 GLY A N 1
ATOM 753 C CA . GLY A 1 94 ? 14.352 -6.296 -1.798 1.00 91.31 94 GLY A CA 1
ATOM 754 C C . GLY A 1 94 ? 14.220 -4.796 -1.517 1.00 91.31 94 GLY A C 1
ATOM 755 O O . GLY A 1 94 ? 15.166 -4.028 -1.715 1.00 91.31 94 GLY A O 1
ATOM 756 N N . GLU A 1 95 ? 13.050 -4.419 -1.001 1.00 91.19 95 GLU A N 1
ATOM 757 C CA . GLU A 1 95 ? 12.690 -3.046 -0.604 1.00 91.19 95 GLU A CA 1
ATOM 758 C C . GLU A 1 95 ? 12.598 -2.070 -1.787 1.00 91.19 95 GLU A C 1
ATOM 760 O O . GLU A 1 95 ? 12.749 -0.860 -1.625 1.00 91.19 95 GLU A O 1
ATOM 765 N N . TRP A 1 96 ? 12.347 -2.583 -2.992 1.00 94.06 96 TRP A N 1
ATOM 766 C CA . TRP A 1 96 ? 11.948 -1.764 -4.127 1.00 94.06 96 TRP A CA 1
ATOM 767 C C . TRP A 1 96 ? 10.437 -1.602 -4.161 1.00 94.06 96 TRP A C 1
ATOM 769 O O . TRP A 1 96 ? 9.672 -2.525 -3.885 1.00 94.06 96 TRP A O 1
ATOM 779 N N . VAL A 1 97 ? 10.023 -0.406 -4.546 1.00 93.75 97 VAL A N 1
ATOM 780 C CA . VAL A 1 97 ? 8.635 0.019 -4.619 1.00 93.75 97 VAL A CA 1
ATOM 781 C C . VAL A 1 97 ? 8.398 0.561 -6.017 1.00 93.75 97 VAL A C 1
ATOM 783 O O . VAL A 1 97 ? 9.172 1.389 -6.503 1.00 93.75 97 VAL A O 1
ATOM 786 N N . LEU A 1 98 ? 7.346 0.077 -6.670 1.00 95.56 98 LEU A N 1
ATOM 787 C CA . LEU A 1 98 ? 6.859 0.655 -7.915 1.00 95.56 98 LEU A CA 1
ATOM 788 C C . LEU A 1 98 ? 6.225 2.016 -7.619 1.00 95.56 98 LEU A C 1
ATOM 790 O O . LEU A 1 98 ? 5.488 2.164 -6.647 1.00 95.56 98 LEU A O 1
ATOM 794 N N . LEU A 1 99 ? 6.544 3.001 -8.449 1.00 94.69 99 LEU A N 1
ATOM 795 C CA . LEU A 1 99 ? 5.969 4.339 -8.375 1.00 94.69 99 LEU A CA 1
ATOM 796 C C . LEU A 1 99 ? 5.022 4.576 -9.544 1.00 94.69 99 LEU A C 1
ATOM 798 O O . LEU A 1 99 ? 3.898 5.019 -9.341 1.00 94.69 99 LEU A O 1
ATOM 802 N N . ASP A 1 100 ? 5.478 4.249 -10.753 1.00 95.50 100 ASP A N 1
ATOM 803 C CA . ASP A 1 100 ? 4.757 4.544 -11.985 1.00 95.50 100 ASP A CA 1
ATOM 804 C C . ASP A 1 100 ? 5.169 3.598 -13.121 1.00 95.50 100 ASP A C 1
ATOM 806 O O . ASP A 1 100 ? 6.274 3.044 -13.123 1.00 95.50 100 ASP A O 1
ATOM 810 N N . VAL A 1 101 ? 4.294 3.439 -14.109 1.00 96.94 101 VAL A N 1
ATOM 811 C CA . VAL A 1 101 ? 4.586 2.790 -15.390 1.00 96.94 101 VAL A CA 1
ATOM 812 C C . VAL A 1 101 ? 4.216 3.787 -16.491 1.00 96.94 101 VAL A C 1
ATOM 814 O O . VAL A 1 101 ? 3.050 3.854 -16.880 1.00 96.94 101 VAL A O 1
ATOM 817 N N . PRO A 1 102 ? 5.182 4.578 -16.999 1.00 96.12 102 PRO A N 1
ATOM 818 C CA . PRO A 1 102 ? 4.888 5.674 -17.912 1.00 96.12 102 PRO A CA 1
ATOM 819 C C . PRO A 1 102 ? 4.050 5.252 -19.122 1.00 96.12 102 PRO A C 1
ATOM 821 O O . PRO A 1 102 ? 4.389 4.305 -19.833 1.00 96.12 102 PRO A O 1
ATOM 824 N N . GLY A 1 103 ? 2.970 5.995 -19.369 1.00 95.06 103 GLY A N 1
ATOM 825 C CA . GLY A 1 103 ? 2.051 5.745 -20.482 1.00 95.06 103 GLY A CA 1
ATOM 826 C C . GLY A 1 103 ? 1.051 4.609 -20.248 1.00 95.06 103 GLY A C 1
ATOM 827 O O . GLY A 1 103 ? 0.349 4.242 -21.186 1.00 95.06 103 GLY A O 1
ATOM 828 N N . VAL A 1 104 ? 0.973 4.063 -19.032 1.00 95.31 104 VAL A N 1
ATOM 829 C CA . VAL A 1 104 ? 0.013 3.022 -18.649 1.00 95.31 104 VAL A CA 1
ATOM 830 C C . VAL A 1 104 ? -0.790 3.502 -17.445 1.00 95.31 104 VAL A C 1
ATOM 832 O O . VAL A 1 104 ? -0.217 3.960 -16.460 1.00 95.31 104 VAL A O 1
ATOM 835 N N . ASP A 1 105 ? -2.116 3.375 -17.497 1.00 94.31 105 ASP A N 1
ATOM 836 C CA . ASP A 1 105 ? -2.934 3.613 -16.309 1.00 94.31 105 ASP A CA 1
ATOM 837 C C . ASP A 1 105 ? -2.662 2.506 -15.279 1.00 94.31 105 ASP A C 1
ATOM 839 O O . ASP A 1 105 ? -2.795 1.309 -15.547 1.00 94.31 105 ASP A O 1
ATOM 843 N N . MET A 1 106 ? -2.294 2.902 -14.063 1.00 91.50 106 MET A N 1
ATOM 844 C CA . MET A 1 106 ? -2.041 1.979 -12.961 1.00 91.50 106 MET A CA 1
ATOM 845 C C . MET A 1 106 ? -3.259 1.107 -12.625 1.00 91.50 106 MET A C 1
ATOM 847 O O . MET A 1 106 ? -3.071 -0.018 -12.162 1.00 91.50 106 MET A O 1
ATOM 851 N N . ASN A 1 107 ? -4.485 1.564 -12.901 1.00 93.31 107 ASN A N 1
ATOM 852 C CA . ASN A 1 107 ? -5.701 0.763 -12.740 1.00 93.31 107 ASN A CA 1
ATOM 853 C C . ASN A 1 107 ? -5.830 -0.349 -13.798 1.00 93.31 107 ASN A C 1
ATOM 855 O O . ASN A 1 107 ? -6.484 -1.353 -13.536 1.00 93.31 107 ASN A O 1
ATOM 859 N N . GLU A 1 108 ? -5.181 -0.237 -14.962 1.00 92.75 108 GLU A N 1
ATOM 860 C CA . GLU A 1 108 ? -5.106 -1.353 -15.919 1.00 92.75 108 GLU A CA 1
ATOM 861 C C . GLU A 1 108 ? -4.197 -2.474 -15.404 1.00 92.75 108 GLU A C 1
ATOM 863 O O . GLU A 1 108 ? -4.381 -3.643 -15.738 1.00 92.75 108 GLU A O 1
ATOM 868 N N . ILE A 1 109 ? -3.186 -2.121 -14.605 1.00 93.50 109 ILE A N 1
ATOM 869 C CA . ILE A 1 109 ? -2.253 -3.084 -14.001 1.00 93.50 109 ILE A CA 1
ATOM 870 C C . ILE A 1 109 ? -2.853 -3.674 -12.724 1.00 93.50 109 ILE A C 1
ATOM 872 O O . ILE A 1 109 ? -2.774 -4.877 -12.476 1.00 93.50 109 ILE A O 1
ATOM 876 N N . PHE A 1 110 ? -3.451 -2.809 -11.908 1.00 93.19 110 PHE A N 1
ATOM 877 C CA . PHE A 1 110 ? -3.987 -3.118 -10.592 1.00 93.19 110 PHE A CA 1
ATOM 878 C C . PHE A 1 110 ? -5.440 -2.635 -10.503 1.00 93.19 110 PHE A C 1
ATOM 880 O O . PHE A 1 110 ? -5.709 -1.593 -9.898 1.00 93.19 110 PHE A O 1
ATOM 887 N N . PRO A 1 111 ? -6.388 -3.381 -11.093 1.00 94.56 111 PRO A N 1
ATOM 888 C CA . PRO A 1 111 ? -7.777 -2.953 -11.186 1.00 94.56 111 PRO A CA 1
ATOM 889 C C . PRO A 1 111 ? -8.417 -2.778 -9.815 1.00 94.56 111 PRO A C 1
ATOM 891 O O . PRO A 1 111 ? -8.117 -3.502 -8.861 1.00 94.56 111 PRO A O 1
ATOM 894 N N . ILE A 1 112 ? -9.332 -1.817 -9.718 1.00 96.31 112 ILE A N 1
ATOM 895 C CA . ILE A 1 112 ? -10.177 -1.648 -8.537 1.00 96.31 112 ILE A CA 1
ATOM 896 C C . ILE A 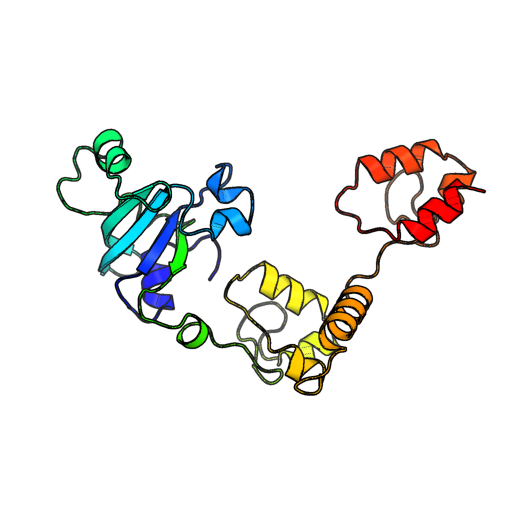1 112 ? -11.063 -2.893 -8.417 1.00 96.31 112 ILE A C 1
ATOM 898 O O . ILE A 1 112 ? -11.694 -3.318 -9.384 1.00 96.31 112 ILE A O 1
ATOM 902 N N . ARG A 1 113 ? -11.066 -3.522 -7.240 1.00 96.94 113 ARG A N 1
ATOM 903 C CA . ARG A 1 113 ? -11.798 -4.763 -6.996 1.00 96.94 113 ARG A CA 1
ATOM 904 C C . ARG A 1 113 ? -13.225 -4.438 -6.580 1.00 96.94 113 ARG A C 1
ATOM 906 O O . ARG A 1 113 ? -13.439 -3.690 -5.628 1.00 96.94 113 ARG A O 1
ATOM 913 N N . ASN A 1 114 ? -14.181 -5.039 -7.276 1.00 97.50 114 ASN A N 1
ATOM 914 C CA . ASN A 1 114 ? -15.587 -4.982 -6.901 1.00 97.50 114 ASN A CA 1
ATOM 915 C C . ASN A 1 114 ? -15.880 -5.913 -5.699 1.00 97.50 114 ASN A C 1
ATOM 917 O O . ASN A 1 114 ? -15.029 -6.729 -5.324 1.00 97.50 114 ASN A O 1
ATOM 921 N N . PRO A 1 115 ? -17.076 -5.829 -5.094 1.00 98.12 115 PRO A N 1
ATOM 922 C CA . PRO A 1 115 ? -17.431 -6.638 -3.926 1.00 98.12 115 PRO A CA 1
ATOM 923 C C . PRO A 1 115 ? -17.398 -8.160 -4.152 1.00 98.12 115 PRO A C 1
ATOM 925 O O . PRO A 1 115 ? -17.194 -8.906 -3.193 1.00 98.12 115 PRO A O 1
ATOM 928 N N . ASP A 1 116 ? -17.556 -8.625 -5.393 1.00 98.25 116 ASP A N 1
ATOM 929 C CA . ASP A 1 116 ? -17.579 -10.049 -5.752 1.00 98.25 116 ASP A CA 1
ATOM 930 C C . ASP A 1 116 ? -16.180 -10.622 -6.043 1.00 98.25 116 ASP A C 1
ATOM 932 O O . ASP A 1 116 ? -16.025 -11.829 -6.237 1.00 98.25 116 ASP A O 1
ATOM 936 N N . TYR A 1 117 ? -15.138 -9.784 -6.035 1.00 97.88 117 TYR A N 1
ATOM 937 C CA . TYR A 1 117 ? -13.758 -10.227 -6.201 1.00 97.88 117 TYR A CA 1
ATOM 938 C C . TYR A 1 117 ? -13.360 -11.223 -5.104 1.00 97.88 117 TYR A C 1
ATOM 940 O O . TYR A 1 117 ? -13.462 -10.924 -3.911 1.00 97.88 117 TYR A O 1
ATOM 948 N N . VAL A 1 118 ? -12.861 -12.392 -5.512 1.00 98.12 118 VAL A N 1
ATOM 949 C CA . VAL A 1 118 ? -12.414 -13.462 -4.613 1.00 98.12 118 VAL A CA 1
ATOM 950 C C . VAL A 1 118 ? -10.955 -13.245 -4.219 1.00 98.12 118 VAL A C 1
ATOM 952 O O . VAL A 1 118 ? -10.070 -13.170 -5.068 1.00 98.12 118 VAL A O 1
ATOM 955 N N . ILE A 1 119 ? -10.685 -13.192 -2.915 1.00 95.81 119 ILE A N 1
ATOM 956 C CA . ILE A 1 119 ? -9.322 -13.119 -2.388 1.00 95.81 119 ILE A CA 1
ATOM 957 C C . ILE A 1 119 ? -8.624 -14.476 -2.567 1.00 95.81 119 ILE A C 1
ATOM 959 O O . ILE A 1 119 ? -9.083 -15.499 -2.066 1.00 95.81 119 ILE A O 1
ATOM 963 N N . GLU A 1 120 ? -7.462 -14.499 -3.218 1.00 94.56 120 GLU A N 1
ATOM 964 C CA . GLU A 1 120 ? -6.737 -15.744 -3.535 1.00 94.56 120 GLU A CA 1
ATOM 965 C C . GLU A 1 120 ? -5.634 -16.114 -2.520 1.00 94.56 120 GLU A C 1
ATOM 967 O O . GLU A 1 120 ? -4.935 -17.124 -2.670 1.00 94.56 120 GLU A O 1
ATOM 972 N N . PHE A 1 121 ? -5.476 -15.325 -1.456 1.00 92.62 121 PHE A N 1
ATOM 973 C CA . PHE A 1 121 ? -4.384 -15.441 -0.486 1.00 92.62 121 PHE A CA 1
ATOM 974 C C . PHE A 1 121 ? -4.819 -15.087 0.947 1.00 92.62 121 PHE A C 1
ATOM 976 O O . PHE A 1 121 ? -5.924 -14.621 1.194 1.00 92.62 121 PHE A O 1
ATOM 983 N N . GLY A 1 122 ? -3.932 -15.300 1.922 1.00 93.44 122 GLY A N 1
ATOM 984 C CA . GLY A 1 122 ? -4.147 -14.848 3.300 1.00 93.44 122 GLY A CA 1
ATOM 985 C C . GLY A 1 122 ? -5.264 -15.577 4.063 1.00 93.44 122 GLY A C 1
ATOM 986 O O . GLY A 1 122 ? -5.690 -16.672 3.697 1.00 93.44 122 GLY A O 1
ATOM 987 N N . LYS A 1 123 ? -5.708 -14.958 5.168 1.00 96.12 123 LYS A N 1
ATOM 988 C CA . LYS A 1 123 ? -6.655 -15.521 6.156 1.00 96.12 123 LYS A CA 1
ATOM 989 C C . LYS A 1 123 ? -8.007 -15.902 5.545 1.00 96.12 123 LYS A C 1
ATOM 991 O O . LYS A 1 123 ? -8.611 -16.879 5.976 1.00 96.12 123 LYS A O 1
ATOM 996 N N . TYR A 1 124 ? -8.472 -15.133 4.563 1.00 97.38 124 TYR A N 1
ATOM 997 C CA . TYR A 1 1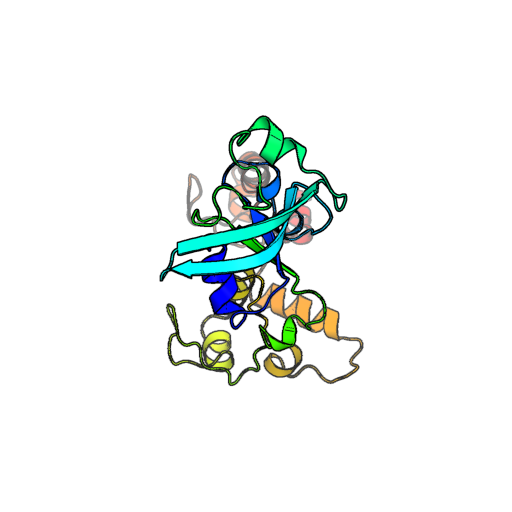24 ? -9.791 -15.285 3.946 1.00 97.38 124 TYR A CA 1
ATOM 998 C C . TYR A 1 124 ? -9.726 -15.772 2.495 1.00 97.38 124 TYR A C 1
ATOM 1000 O O . TYR A 1 124 ? -10.611 -15.473 1.695 1.00 97.38 124 TYR A O 1
ATOM 1008 N N . LYS A 1 125 ? -8.679 -16.529 2.151 1.00 97.44 125 LYS A N 1
ATOM 1009 C CA . LYS A 1 125 ? -8.544 -17.144 0.830 1.00 97.44 125 LYS A CA 1
ATOM 1010 C C . LYS A 1 125 ? -9.822 -17.898 0.431 1.00 97.44 125 LYS A C 1
ATOM 1012 O O . LYS A 1 125 ? -10.311 -18.732 1.189 1.00 97.44 125 LYS A O 1
ATOM 1017 N N . GLY A 1 126 ? -10.312 -17.631 -0.776 1.00 98.06 126 GLY A N 1
ATOM 1018 C CA . GLY A 1 126 ? -11.512 -18.232 -1.358 1.00 98.06 126 GLY A CA 1
ATOM 1019 C C . GLY A 1 126 ? -12.821 -17.505 -1.041 1.00 98.06 126 GLY A C 1
ATOM 1020 O O . GLY A 1 126 ? -13.852 -17.937 -1.541 1.00 98.06 126 GLY A O 1
ATOM 1021 N N . LYS A 1 127 ? -12.798 -16.424 -0.248 1.00 98.50 127 LYS A N 1
ATOM 1022 C CA . LYS A 1 127 ? -13.976 -15.585 0.029 1.00 98.50 127 LYS A CA 1
ATOM 1023 C C . LYS A 1 127 ? -13.984 -14.315 -0.814 1.00 98.50 127 LYS A C 1
ATOM 1025 O O . LYS A 1 127 ? -12.918 -13.810 -1.180 1.00 98.50 127 LYS A O 1
ATOM 1030 N N . THR A 1 128 ? -15.172 -13.778 -1.076 1.00 98.62 128 THR A N 1
ATOM 1031 C CA . THR A 1 128 ? -15.322 -12.480 -1.745 1.00 98.62 128 THR A CA 1
ATOM 1032 C C . THR A 1 128 ? -15.034 -11.318 -0.798 1.00 98.62 128 THR A C 1
ATOM 1034 O O . THR A 1 128 ? -15.142 -11.447 0.426 1.00 98.62 128 THR A O 1
ATOM 1037 N N . ILE A 1 129 ? -14.710 -10.145 -1.348 1.00 98.44 129 ILE A N 1
ATOM 1038 C CA . ILE A 1 129 ? -14.568 -8.913 -0.559 1.00 98.44 129 ILE A CA 1
ATOM 1039 C C . ILE A 1 129 ? -15.831 -8.645 0.265 1.00 98.44 129 ILE A C 1
ATOM 1041 O O . ILE A 1 129 ? -15.724 -8.344 1.451 1.00 98.44 129 ILE A O 1
ATOM 1045 N N . LYS A 1 130 ? -17.021 -8.814 -0.319 1.00 98.50 130 LYS A N 1
ATOM 1046 C CA . LYS A 1 130 ? -18.310 -8.615 0.358 1.00 98.50 130 LYS A CA 1
ATOM 1047 C C . LYS A 1 130 ? -18.501 -9.536 1.565 1.00 98.50 130 LYS A C 1
ATOM 1049 O O . LYS A 1 130 ? -18.946 -9.091 2.627 1.00 98.50 130 LYS A O 1
ATOM 1054 N N . GLU A 1 131 ? -18.156 -10.814 1.417 1.00 98.50 131 GLU A N 1
ATOM 1055 C CA . GLU A 1 131 ? -18.234 -11.797 2.502 1.00 98.50 131 GLU A CA 1
ATOM 1056 C C . GLU A 1 131 ? -17.277 -11.452 3.641 1.00 98.50 131 GLU A C 1
ATOM 1058 O O . GLU A 1 131 ? -17.655 -11.523 4.813 1.00 98.50 131 GLU A O 1
ATOM 1063 N N . ILE A 1 132 ? -16.046 -11.064 3.297 1.00 98.38 132 ILE A N 1
ATOM 1064 C CA . ILE A 1 132 ? -15.030 -10.665 4.271 1.00 98.38 132 ILE A CA 1
ATOM 1065 C C . ILE A 1 132 ? -15.468 -9.395 4.983 1.00 98.38 132 ILE A C 1
ATOM 1067 O O . ILE A 1 132 ? -15.426 -9.352 6.205 1.00 98.38 132 ILE A O 1
ATOM 1071 N N . TYR A 1 133 ? -15.940 -8.390 4.249 1.00 98.06 133 TYR A N 1
ATOM 1072 C CA . TYR A 1 133 ? -16.342 -7.110 4.819 1.00 98.06 133 TYR A CA 1
ATOM 1073 C C . TYR A 1 133 ? -17.486 -7.246 5.828 1.00 98.06 133 TYR A C 1
ATOM 1075 O O . TYR A 1 133 ? -17.505 -6.570 6.853 1.00 98.06 133 TYR A O 1
ATOM 1083 N N . SER A 1 134 ? -18.405 -8.180 5.575 1.00 97.31 134 SER A N 1
ATOM 1084 C CA . SER A 1 134 ? -19.520 -8.480 6.478 1.00 97.31 134 SER A CA 1
ATOM 1085 C C . SER A 1 134 ? -19.077 -9.196 7.765 1.00 97.31 134 SER A C 1
ATOM 1087 O O . SER A 1 134 ? -19.762 -9.108 8.780 1.00 97.31 134 SER A O 1
ATOM 1089 N N . GLN A 1 135 ? -17.950 -9.918 7.739 1.00 97.12 135 GLN A N 1
ATOM 1090 C CA . GLN A 1 135 ? -17.436 -10.709 8.870 1.00 97.12 135 GLN A CA 1
ATOM 1091 C C . GLN A 1 135 ? -16.334 -9.979 9.657 1.00 97.12 135 GLN A C 1
ATOM 1093 O O . GLN A 1 135 ? -16.280 -10.063 10.881 1.00 97.12 135 GLN A O 1
ATOM 1098 N N . ASP A 1 136 ? -15.435 -9.296 8.953 1.00 97.62 136 ASP A N 1
ATOM 1099 C CA . ASP A 1 136 ? -14.216 -8.666 9.462 1.00 97.62 136 ASP A CA 1
ATOM 1100 C C . ASP A 1 136 ? -13.826 -7.489 8.545 1.00 97.62 136 ASP A C 1
ATOM 1102 O O . ASP A 1 136 ? -12.877 -7.584 7.757 1.00 97.62 136 ASP A O 1
ATOM 1106 N N . PRO A 1 137 ? -14.560 -6.362 8.610 1.00 97.12 137 PRO A N 1
ATOM 1107 C CA . PRO A 1 137 ? -14.306 -5.213 7.742 1.00 97.12 137 PRO A CA 1
ATOM 1108 C C . PRO A 1 137 ? -12.893 -4.652 7.928 1.00 97.12 137 PRO A C 1
ATOM 1110 O O . PRO A 1 137 ? -12.265 -4.238 6.954 1.00 97.12 137 PRO A O 1
ATOM 1113 N N . LYS A 1 138 ? -12.341 -4.725 9.149 1.00 96.69 138 LYS A N 1
ATOM 1114 C CA . LYS A 1 138 ? -10.975 -4.279 9.472 1.00 96.69 138 LYS A CA 1
ATOM 1115 C C . LYS A 1 138 ? -9.916 -4.976 8.621 1.00 96.69 138 LYS A C 1
ATOM 1117 O O . LYS A 1 138 ? -8.897 -4.363 8.318 1.00 96.69 138 LYS A O 1
ATOM 1122 N N . TYR A 1 139 ? -10.147 -6.222 8.207 1.00 96.38 139 TYR A N 1
ATOM 1123 C CA . TYR A 1 139 ? -9.218 -6.932 7.334 1.00 96.38 139 TYR A CA 1
ATOM 1124 C C . TYR A 1 139 ? -9.100 -6.297 5.944 1.00 96.38 139 TYR A C 1
ATOM 1126 O O . TYR A 1 139 ? -7.998 -6.246 5.403 1.00 96.38 139 TYR A O 1
ATOM 1134 N N . ILE A 1 140 ? -10.200 -5.790 5.373 1.00 96.88 140 ILE A N 1
ATOM 1135 C CA . ILE A 1 140 ? -10.172 -5.108 4.070 1.00 96.88 140 ILE A CA 1
ATOM 1136 C C . ILE A 1 140 ? -9.360 -3.816 4.163 1.00 96.88 140 ILE A C 1
ATOM 1138 O O . ILE A 1 140 ? -8.473 -3.595 3.342 1.00 96.88 140 ILE A O 1
ATOM 1142 N N . PHE A 1 141 ? -9.591 -3.015 5.206 1.00 95.12 141 PHE A N 1
ATOM 1143 C CA . PHE A 1 141 ? -8.803 -1.805 5.453 1.00 95.12 141 PHE A CA 1
ATOM 1144 C C . PHE A 1 141 ? -7.322 -2.119 5.689 1.00 95.12 141 PHE A C 1
ATOM 1146 O O . PHE A 1 141 ? -6.464 -1.492 5.076 1.00 95.12 141 PHE A O 1
ATOM 1153 N N . TRP A 1 142 ? -7.012 -3.131 6.507 1.00 94.38 142 TRP A N 1
ATOM 1154 C CA . TRP A 1 142 ? -5.635 -3.590 6.709 1.00 94.38 142 TRP A CA 1
ATOM 1155 C C . TRP A 1 142 ? -4.981 -4.023 5.393 1.00 94.38 142 TRP A C 1
ATOM 1157 O O . TRP A 1 142 ? -3.820 -3.711 5.150 1.00 94.38 142 TRP A O 1
ATOM 1167 N N . LEU A 1 143 ? -5.710 -4.723 4.522 1.00 93.25 143 LEU A N 1
ATOM 1168 C CA . LEU A 1 143 ? -5.173 -5.183 3.246 1.00 93.25 143 LEU A CA 1
ATOM 1169 C C . LEU A 1 143 ? -4.841 -4.010 2.316 1.00 93.25 143 LEU A C 1
ATOM 1171 O O . LEU A 1 143 ? -3.772 -4.010 1.712 1.00 93.25 143 LEU A O 1
ATOM 1175 N N . MET A 1 144 ? -5.714 -3.004 2.248 1.00 92.69 144 MET A N 1
ATOM 1176 C CA . MET A 1 144 ? -5.461 -1.767 1.498 1.00 92.69 144 MET A CA 1
ATOM 1177 C C . MET A 1 144 ? -4.292 -0.961 2.075 1.00 92.69 144 MET A C 1
ATOM 1179 O O . MET A 1 144 ? -3.531 -0.358 1.328 1.00 92.69 144 MET A O 1
ATOM 1183 N N . GLU A 1 145 ? -4.123 -0.964 3.399 1.00 88.75 145 GLU A N 1
ATOM 1184 C CA . GLU A 1 145 ? -2.979 -0.326 4.059 1.00 88.75 145 GLU A CA 1
ATOM 1185 C C . GLU A 1 145 ? -1.664 -1.060 3.746 1.00 88.75 145 GLU A C 1
ATOM 1187 O O . GLU A 1 145 ? -0.622 -0.433 3.570 1.00 88.75 145 GLU A O 1
ATOM 1192 N N . LYS A 1 146 ? -1.684 -2.399 3.681 1.00 86.62 146 LYS A N 1
ATOM 1193 C CA . LYS A 1 146 ? -0.477 -3.207 3.431 1.00 86.62 146 LYS A CA 1
ATOM 1194 C C . LYS A 1 146 ? -0.088 -3.325 1.968 1.00 86.62 146 LYS A C 1
ATOM 1196 O O . LYS A 1 146 ? 1.096 -3.513 1.687 1.00 86.62 146 LYS A O 1
ATOM 1201 N N . ASP A 1 147 ? -1.042 -3.237 1.053 1.00 87.69 147 ASP A N 1
ATOM 1202 C CA . ASP A 1 147 ? -0.789 -3.254 -0.380 1.00 87.69 147 ASP A CA 1
ATOM 1203 C C . ASP A 1 147 ? -1.330 -1.977 -1.020 1.00 87.69 147 ASP A C 1
ATOM 1205 O O . ASP A 1 147 ? -2.520 -1.865 -1.305 1.00 87.69 147 ASP A O 1
ATOM 1209 N N . HIS A 1 148 ? -0.419 -1.048 -1.315 1.00 86.81 148 HIS A N 1
ATOM 1210 C CA . HIS A 1 148 ? -0.716 0.249 -1.927 1.00 86.81 148 HIS A CA 1
ATOM 1211 C C . HIS A 1 148 ? -1.565 0.157 -3.211 1.00 86.81 148 HIS A C 1
ATOM 1213 O O . HIS A 1 148 ? -2.327 1.070 -3.536 1.00 86.81 148 HIS A O 1
ATOM 1219 N N . TYR A 1 149 ? -1.448 -0.945 -3.959 1.00 90.50 149 TYR A N 1
ATOM 1220 C CA . TYR A 1 149 ? -2.188 -1.156 -5.204 1.00 90.50 149 TYR A CA 1
ATOM 1221 C C . TYR A 1 149 ? -3.433 -2.029 -5.033 1.00 90.50 149 TYR A C 1
ATOM 1223 O O . TYR A 1 149 ? -4.120 -2.323 -6.016 1.00 90.50 149 TYR A O 1
ATOM 1231 N N . PHE A 1 150 ? -3.748 -2.461 -3.813 1.00 92.50 150 PHE A N 1
ATOM 1232 C CA . PHE A 1 150 ? -5.003 -3.126 -3.504 1.00 92.50 150 PHE A CA 1
ATOM 1233 C C . PHE A 1 150 ? -6.084 -2.075 -3.240 1.00 92.50 150 PHE A C 1
ATOM 1235 O O . PHE A 1 150 ? -6.099 -1.415 -2.206 1.00 92.50 150 PHE A O 1
ATOM 1242 N N . ARG A 1 151 ? -6.994 -1.909 -4.203 1.00 94.62 151 ARG A N 1
ATOM 1243 C CA . ARG A 1 151 ? -8.081 -0.920 -4.155 1.00 94.62 151 ARG A CA 1
ATOM 1244 C C . ARG A 1 151 ? -9.423 -1.624 -4.222 1.00 94.62 151 ARG A C 1
ATOM 1246 O O . ARG A 1 151 ? -9.582 -2.548 -5.018 1.00 94.62 151 ARG A O 1
ATOM 1253 N N . VAL A 1 152 ? -10.373 -1.167 -3.418 1.00 96.56 152 VAL A N 1
ATOM 1254 C CA . VAL A 1 152 ? -11.734 -1.706 -3.359 1.00 96.56 152 VAL A CA 1
ATOM 1255 C C . VAL A 1 152 ? -12.717 -0.625 -3.772 1.00 96.56 152 VAL A C 1
ATOM 1257 O O . VAL A 1 152 ? -12.571 0.530 -3.373 1.00 96.56 152 VAL A O 1
ATOM 1260 N N . ASP A 1 153 ? -13.709 -1.006 -4.565 1.00 96.69 153 ASP A N 1
ATOM 1261 C CA . ASP A 1 153 ? -14.831 -0.145 -4.918 1.00 96.69 153 ASP A CA 1
ATOM 1262 C C . ASP A 1 153 ? -15.795 -0.043 -3.724 1.00 96.69 153 ASP A C 1
ATOM 1264 O O . ASP A 1 153 ? -16.681 -0.881 -3.537 1.00 96.69 153 ASP A O 1
ATOM 1268 N N . PHE A 1 154 ? -15.574 0.959 -2.867 1.00 96.00 154 PHE A N 1
ATOM 1269 C CA . PHE A 1 154 ? -16.438 1.212 -1.711 1.00 96.00 154 PHE A CA 1
ATOM 1270 C C . PHE A 1 154 ? -17.817 1.728 -2.098 1.00 96.00 154 PHE A C 1
ATOM 1272 O O . PHE A 1 154 ? -18.766 1.505 -1.348 1.00 96.00 154 PHE A O 1
ATOM 1279 N N . ASP A 1 155 ? -17.940 2.369 -3.257 1.00 95.88 155 ASP A N 1
ATOM 1280 C CA . ASP A 1 155 ? -19.218 2.896 -3.711 1.00 95.88 155 ASP A CA 1
ATOM 1281 C C . ASP A 1 155 ? -20.154 1.716 -4.007 1.00 95.88 155 ASP A C 1
ATOM 1283 O O . ASP A 1 155 ? -21.266 1.657 -3.480 1.00 95.88 155 ASP A O 1
ATOM 1287 N N . GLN A 1 156 ? -19.662 0.685 -4.701 1.00 97.00 156 GLN A N 1
ATOM 1288 C CA . GLN A 1 156 ? -20.399 -0.572 -4.868 1.00 97.00 156 GLN A CA 1
ATOM 1289 C C . GLN A 1 156 ? -20.546 -1.362 -3.564 1.00 97.00 156 GLN A C 1
ATOM 1291 O O . GLN A 1 156 ? -21.618 -1.901 -3.287 1.00 97.00 156 GLN A O 1
ATOM 1296 N N . LEU A 1 157 ? -19.489 -1.459 -2.750 1.00 97.25 157 LEU A N 1
ATOM 1297 C CA . LEU A 1 157 ? -19.509 -2.265 -1.522 1.00 97.25 157 LEU A CA 1
ATOM 1298 C C . LEU A 1 157 ? -20.551 -1.771 -0.513 1.00 97.25 157 LEU A C 1
ATOM 1300 O O . LEU A 1 157 ? -21.217 -2.584 0.130 1.00 97.25 157 LEU A O 1
ATOM 1304 N N . LEU A 1 158 ? -20.692 -0.450 -0.392 1.00 96.25 158 LEU A N 1
ATOM 1305 C CA . LEU A 1 158 ? -21.610 0.211 0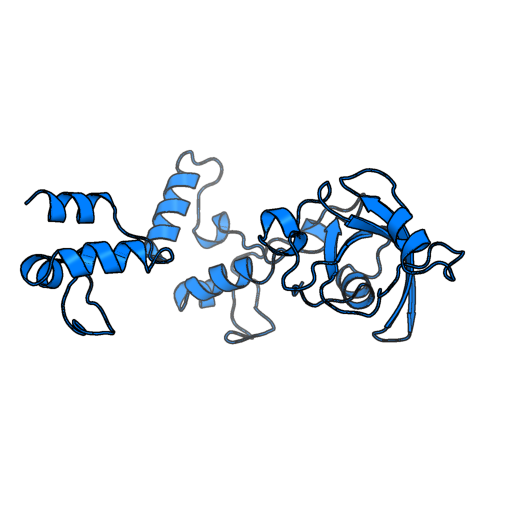.533 1.00 96.25 158 LEU A CA 1
ATOM 1306 C C . LEU A 1 158 ? -22.933 0.622 -0.133 1.00 96.25 158 LEU A C 1
ATOM 1308 O O . LEU A 1 158 ? -23.817 1.136 0.547 1.00 96.25 158 LEU A O 1
ATOM 1312 N N . ASN A 1 159 ? -23.100 0.354 -1.434 1.00 95.62 159 ASN A N 1
ATOM 1313 C CA . ASN A 1 159 ? -24.241 0.784 -2.250 1.00 95.62 159 ASN A CA 1
ATOM 1314 C C . ASN A 1 159 ? -24.468 2.308 -2.200 1.00 95.62 159 ASN A C 1
ATOM 1316 O O . ASN A 1 159 ? -25.596 2.778 -2.034 1.00 95.62 159 ASN A O 1
ATOM 1320 N N . ILE A 1 160 ? -23.391 3.084 -2.317 1.00 95.25 160 ILE A N 1
ATOM 1321 C CA . ILE A 1 160 ? -23.444 4.546 -2.370 1.00 95.25 160 ILE A CA 1
ATOM 1322 C C . ILE A 1 160 ? -24.016 4.963 -3.736 1.00 95.25 160 ILE A C 1
ATOM 1324 O O . ILE A 1 160 ? -23.470 4.562 -4.764 1.00 95.25 160 ILE A O 1
ATOM 1328 N N . PRO A 1 161 ? -25.094 5.769 -3.783 1.00 92.25 161 PRO A N 1
ATOM 1329 C CA . PRO A 1 161 ? -25.639 6.260 -5.044 1.00 92.25 161 PRO A CA 1
ATOM 1330 C C . PRO A 1 161 ? -24.642 7.146 -5.796 1.00 92.25 161 PRO A C 1
ATOM 1332 O O . PRO A 1 161 ? -23.985 8.000 -5.197 1.00 92.25 161 PRO A O 1
ATOM 1335 N N . GLU A 1 162 ? -24.586 7.007 -7.119 1.00 90.25 162 GLU A N 1
ATOM 1336 C CA . GLU A 1 162 ? -23.788 7.897 -7.964 1.00 90.25 162 GLU A CA 1
ATOM 1337 C C . GLU A 1 162 ? -24.201 9.367 -7.779 1.00 90.25 162 GLU A C 1
ATOM 1339 O O . GLU A 1 162 ? -25.384 9.688 -7.652 1.00 90.25 162 GLU A O 1
ATOM 1344 N N . ASN A 1 163 ? -23.219 10.274 -7.805 1.00 86.81 163 ASN A N 1
ATOM 1345 C CA . ASN A 1 163 ? -23.408 11.728 -7.683 1.00 86.81 163 ASN A CA 1
ATOM 1346 C C . ASN A 1 163 ? -24.101 12.195 -6.388 1.00 86.81 163 ASN A C 1
ATOM 1348 O O . ASN A 1 163 ? -24.619 13.313 -6.335 1.00 86.81 163 ASN A O 1
ATOM 1352 N N . THR A 1 164 ? -24.115 11.375 -5.335 1.00 91.94 164 THR A N 1
ATOM 1353 C CA . THR A 1 164 ? -24.604 11.819 -4.027 1.00 91.94 164 THR A CA 1
ATOM 1354 C C . THR A 1 164 ? -23.655 12.841 -3.396 1.00 91.94 164 THR A C 1
ATOM 1356 O O . THR A 1 164 ? -22.444 12.632 -3.349 1.00 91.94 164 THR A O 1
ATOM 1359 N N . SER A 1 165 ? -24.205 13.934 -2.859 1.00 92.56 165 SER A N 1
ATOM 1360 C CA . SER A 1 165 ? -23.448 14.921 -2.071 1.00 92.56 165 SER A CA 1
ATOM 1361 C C . SER A 1 165 ? -23.040 14.405 -0.688 1.00 92.56 165 SER A C 1
ATOM 1363 O O . SER A 1 165 ? -22.247 15.043 -0.007 1.00 92.56 165 SER A O 1
ATOM 1365 N N . ASP A 1 166 ? -23.599 13.271 -0.261 1.00 92.88 166 ASP A N 1
ATOM 1366 C CA . ASP A 1 166 ? -23.380 12.685 1.064 1.00 92.88 166 ASP A CA 1
ATOM 1367 C C . ASP A 1 166 ? -22.243 11.652 1.080 1.00 92.88 166 ASP A C 1
ATOM 1369 O O . ASP A 1 166 ? -22.025 10.995 2.100 1.00 92.88 166 ASP A O 1
ATOM 1373 N N . ARG A 1 167 ? -21.528 11.471 -0.037 1.00 93.56 167 ARG A N 1
ATOM 1374 C CA . ARG A 1 167 ? -20.533 10.404 -0.202 1.00 93.56 167 ARG A CA 1
ATOM 1375 C C . ARG A 1 167 ? -19.474 10.444 0.897 1.00 93.56 167 ARG A C 1
ATOM 1377 O O . ARG A 1 167 ? -19.230 9.425 1.538 1.00 93.56 167 ARG A O 1
ATOM 1384 N N . GLU A 1 168 ? -18.875 11.607 1.143 1.00 93.38 168 GLU A N 1
ATOM 1385 C CA . GLU A 1 168 ? -17.850 11.781 2.175 1.00 93.38 168 GLU A CA 1
ATOM 1386 C C . GLU A 1 168 ? -18.383 11.420 3.564 1.00 93.38 168 GLU A C 1
ATOM 1388 O O . GLU A 1 168 ? -17.711 10.708 4.308 1.00 93.38 168 GLU A O 1
ATOM 1393 N N . ARG A 1 169 ? -19.615 11.840 3.884 1.00 94.25 169 ARG A N 1
ATOM 1394 C CA . ARG A 1 169 ? -20.262 11.539 5.166 1.00 94.25 169 ARG A CA 1
ATOM 1395 C C . ARG A 1 169 ? -20.504 10.041 5.338 1.00 94.25 169 ARG A C 1
ATOM 1397 O O . ARG A 1 169 ? -20.218 9.509 6.401 1.00 94.25 169 ARG A O 1
ATOM 1404 N N . ILE A 1 170 ? -20.988 9.350 4.303 1.00 94.69 170 ILE A N 1
ATOM 1405 C CA . ILE A 1 170 ? -21.220 7.896 4.353 1.00 94.69 170 ILE A CA 1
ATOM 1406 C C . ILE A 1 170 ? -19.904 7.149 4.597 1.00 94.69 170 ILE A C 1
ATOM 1408 O O . ILE A 1 170 ? -19.856 6.232 5.414 1.00 94.69 170 ILE A O 1
ATOM 1412 N N . ILE A 1 171 ? -18.829 7.553 3.915 1.00 93.69 171 ILE A N 1
ATOM 1413 C CA . ILE A 1 171 ? -17.501 6.962 4.111 1.00 93.69 171 ILE A CA 1
ATOM 1414 C C . ILE A 1 171 ? -16.978 7.238 5.528 1.00 93.69 171 ILE A C 1
ATOM 1416 O O . ILE A 1 171 ? -16.445 6.328 6.159 1.00 93.69 171 ILE A O 1
ATOM 1420 N N . GLU A 1 172 ? -17.142 8.454 6.052 1.00 92.19 172 GLU A N 1
ATOM 1421 C CA . GLU A 1 172 ? -16.727 8.807 7.417 1.00 92.19 172 GLU A CA 1
ATOM 1422 C C . GLU A 1 172 ? -17.512 8.029 8.487 1.00 92.19 172 GLU A C 1
ATOM 1424 O O . GLU A 1 172 ? -16.915 7.487 9.426 1.00 92.19 172 GLU A O 1
ATOM 1429 N N . ASP A 1 173 ? -18.832 7.916 8.321 1.00 93.56 173 ASP A N 1
ATOM 1430 C CA . ASP A 1 173 ? -19.707 7.128 9.192 1.00 93.56 173 ASP A CA 1
ATOM 1431 C C . ASP A 1 173 ? -19.277 5.650 9.183 1.00 93.56 173 ASP A C 1
ATOM 1433 O O . ASP A 1 173 ? -19.184 5.009 10.235 1.00 93.56 173 ASP A O 1
ATOM 1437 N N . GLU A 1 174 ? -18.930 5.115 8.010 1.00 95.00 174 GLU A N 1
ATOM 1438 C CA . GLU A 1 174 ? -18.480 3.734 7.865 1.00 95.00 174 GLU A CA 1
ATOM 1439 C C . GLU A 1 174 ? -17.098 3.491 8.483 1.00 95.00 174 GLU A C 1
ATOM 1441 O O . GLU A 1 174 ? -16.893 2.499 9.189 1.00 95.00 174 GLU A O 1
ATOM 1446 N N . ILE A 1 175 ? -16.149 4.410 8.289 1.00 92.75 175 ILE A N 1
ATOM 1447 C CA . ILE A 1 175 ? -14.843 4.353 8.956 1.00 92.75 175 ILE A CA 1
ATOM 1448 C C . ILE A 1 175 ? -15.037 4.375 10.473 1.00 92.75 175 ILE A C 1
ATOM 1450 O O . ILE A 1 175 ? -14.435 3.558 11.166 1.00 92.75 175 ILE A O 1
ATOM 1454 N N . THR A 1 176 ? -15.921 5.232 10.988 1.00 92.44 176 THR A N 1
ATOM 1455 C CA . THR A 1 176 ? -16.225 5.322 12.425 1.00 92.44 176 THR A CA 1
ATOM 1456 C C . THR A 1 176 ? -16.877 4.042 12.952 1.00 92.44 176 THR A C 1
ATOM 1458 O O . THR A 1 176 ? -16.558 3.586 14.049 1.00 92.44 176 THR A O 1
ATOM 1461 N N . ARG A 1 177 ? -17.756 3.408 12.168 1.00 94.50 177 ARG A N 1
ATOM 1462 C CA . ARG A 1 177 ? -18.366 2.114 12.510 1.00 94.50 177 ARG A CA 1
ATOM 1463 C C . ARG A 1 177 ? -17.317 1.005 12.615 1.00 94.50 177 ARG A C 1
ATOM 1465 O O . ARG A 1 177 ? -17.390 0.163 13.511 1.00 94.50 177 ARG A O 1
ATOM 1472 N N . VAL A 1 178 ? -16.362 0.971 11.685 1.00 94.81 178 VAL A N 1
ATOM 1473 C CA . VAL A 1 178 ? -15.327 -0.072 11.623 1.00 94.81 178 VAL A CA 1
ATOM 1474 C C . VAL A 1 178 ? -14.216 0.174 12.646 1.00 94.81 178 VAL A C 1
ATOM 1476 O O . VAL A 1 178 ? -13.733 -0.772 13.277 1.00 94.81 178 VAL A O 1
ATOM 1479 N N . PHE A 1 179 ? -13.841 1.433 12.848 1.00 92.56 179 PHE A N 1
ATOM 1480 C CA . PHE A 1 179 ? -12.821 1.900 13.781 1.00 92.56 179 PHE A CA 1
ATOM 1481 C C . PHE A 1 179 ? -13.446 2.890 14.771 1.00 92.56 179 PHE A C 1
ATOM 1483 O O . PHE A 1 179 ? -13.233 4.098 14.660 1.00 92.56 179 PHE A O 1
ATOM 1490 N N . PRO A 1 180 ? -14.235 2.395 15.743 1.00 91.62 180 PRO A N 1
ATOM 1491 C CA . PRO A 1 180 ? -14.850 3.262 16.733 1.00 91.62 180 PRO A CA 1
ATOM 1492 C C . PRO A 1 180 ? -13.772 3.953 17.562 1.00 91.62 180 PRO A C 1
ATOM 1494 O O . PRO A 1 180 ? -12.818 3.319 18.024 1.00 91.62 180 PRO A O 1
ATOM 1497 N N . LYS A 1 181 ? -13.952 5.259 17.755 1.00 91.56 181 LYS A N 1
ATOM 1498 C CA . LYS A 1 181 ? -13.097 6.060 18.627 1.00 91.56 181 LYS A CA 1
ATOM 1499 C C . LYS A 1 181 ? -13.299 5.637 20.070 1.00 91.56 181 LYS A C 1
ATOM 1501 O O . LYS A 1 181 ? -14.428 5.395 20.492 1.00 91.56 181 LYS A O 1
ATOM 1506 N N . ALA A 1 182 ? -12.215 5.602 20.833 1.00 91.19 182 ALA A N 1
ATOM 1507 C CA . ALA A 1 182 ? -12.299 5.350 22.258 1.00 91.19 182 ALA A CA 1
ATOM 1508 C C . ALA A 1 182 ? -13.027 6.501 22.961 1.00 91.19 182 ALA A C 1
ATOM 1510 O O . ALA A 1 182 ? -12.792 7.683 22.701 1.00 91.19 182 ALA A O 1
ATOM 1511 N N . THR A 1 183 ? -13.897 6.141 23.887 1.00 93.88 183 THR A N 1
ATOM 1512 C CA . THR A 1 183 ? -14.735 7.016 24.693 1.00 93.88 183 THR A CA 1
ATOM 1513 C C . THR A 1 183 ? -14.372 6.860 26.171 1.00 93.88 183 THR A C 1
ATOM 1515 O O . THR A 1 183 ? -13.775 5.857 26.565 1.00 93.88 183 THR A O 1
ATOM 1518 N N . PRO A 1 184 ? -14.751 7.812 27.039 1.00 94.06 184 PRO A N 1
ATOM 1519 C CA . PRO A 1 184 ? -14.527 7.692 28.477 1.00 94.06 184 PRO A CA 1
ATOM 1520 C C . PRO A 1 184 ? -15.111 6.430 29.130 1.00 94.06 184 PRO A C 1
ATOM 1522 O O . PRO A 1 184 ? -14.671 6.037 30.209 1.00 94.06 184 PRO A O 1
ATOM 1525 N N . ASP A 1 185 ? -16.114 5.816 28.508 1.00 95.38 185 ASP A N 1
ATOM 1526 C CA . ASP A 1 185 ? -16.821 4.657 29.050 1.00 95.38 185 ASP A CA 1
ATOM 1527 C C . ASP A 1 185 ? -16.213 3.321 28.581 1.00 95.38 185 ASP A C 1
ATOM 1529 O O . ASP A 1 185 ? -16.601 2.262 29.071 1.00 95.38 185 ASP A O 1
ATOM 1533 N N . ASP A 1 186 ? -15.200 3.360 27.708 1.00 94.38 186 ASP A N 1
ATOM 1534 C CA . ASP A 1 186 ? -14.444 2.174 27.311 1.00 94.38 186 ASP A CA 1
ATOM 1535 C C . ASP A 1 186 ? -13.512 1.681 28.421 1.00 94.38 186 ASP A C 1
ATOM 1537 O O . ASP A 1 186 ? -12.901 2.459 29.162 1.00 94.38 186 ASP A O 1
ATOM 1541 N N . VAL A 1 187 ? -13.386 0.355 28.516 1.00 94.38 187 VAL A N 1
ATOM 1542 C CA . VAL A 1 187 ? -12.596 -0.342 29.537 1.00 94.38 187 VAL A CA 1
ATOM 1543 C C . VAL A 1 187 ? -11.143 -0.500 29.094 1.00 94.38 187 VAL A C 1
ATOM 1545 O O . VAL A 1 187 ? -10.857 -1.072 28.040 1.00 94.38 187 VAL A O 1
ATOM 1548 N N . ILE A 1 188 ? -10.199 -0.097 29.950 1.00 90.00 188 ILE A N 1
ATOM 1549 C CA . ILE A 1 188 ? -8.782 -0.399 29.745 1.00 90.00 188 ILE A CA 1
ATOM 1550 C C . ILE A 1 188 ? -8.545 -1.901 29.959 1.00 90.00 188 ILE A C 1
ATOM 1552 O O . ILE A 1 188 ? -8.812 -2.459 31.024 1.00 90.00 188 ILE A O 1
ATOM 1556 N N . SER A 1 189 ? -7.976 -2.571 28.959 1.00 89.25 189 SER A N 1
ATOM 1557 C CA . SER A 1 189 ? -7.745 -4.023 28.968 1.00 89.25 189 SER A CA 1
ATOM 1558 C C . SER A 1 189 ? -6.375 -4.453 29.521 1.00 89.25 189 SER A C 1
ATOM 1560 O O . SER A 1 189 ? -6.090 -5.652 29.608 1.00 89.25 189 SER A O 1
ATOM 1562 N N . PHE A 1 190 ? -5.532 -3.508 29.949 1.00 87.94 190 PHE A N 1
ATOM 1563 C CA . PHE A 1 190 ? -4.151 -3.746 30.385 1.00 87.94 190 PHE A CA 1
ATOM 1564 C C . PHE A 1 190 ? -3.685 -2.792 31.506 1.00 87.94 190 PHE A C 1
ATOM 1566 O O . PHE A 1 190 ? -4.367 -1.845 31.873 1.00 87.94 190 PHE A O 1
ATOM 1573 N N . GLY A 1 191 ? -2.495 -3.037 32.064 1.00 89.19 191 GLY A N 1
ATOM 1574 C CA . GLY A 1 191 ? -1.849 -2.121 33.014 1.00 89.19 191 GLY A CA 1
ATOM 1575 C C . GLY A 1 191 ? -2.491 -2.037 34.409 1.00 89.19 191 GLY A C 1
ATOM 1576 O O . GLY A 1 191 ? -3.275 -2.897 34.807 1.00 89.19 191 GLY A O 1
ATOM 1577 N N . LYS A 1 192 ? -2.116 -0.986 35.162 1.00 92.38 192 LYS A N 1
ATOM 1578 C CA . LYS A 1 192 ? -2.474 -0.748 36.582 1.00 92.38 192 LYS A CA 1
ATOM 1579 C C . LYS A 1 192 ? -3.985 -0.762 36.835 1.00 92.38 192 LYS A C 1
ATOM 1581 O O . LYS A 1 192 ? -4.423 -1.262 37.864 1.00 92.38 192 LYS A O 1
ATOM 1586 N N . TYR A 1 193 ? -4.761 -0.222 35.898 1.00 94.44 193 TYR A N 1
ATOM 1587 C CA . TYR A 1 193 ? -6.210 -0.055 36.015 1.00 94.44 193 TYR A CA 1
ATOM 1588 C C . TYR A 1 193 ? -7.005 -0.982 35.089 1.00 94.44 193 TYR A C 1
ATOM 1590 O O . TYR A 1 193 ? -8.122 -0.660 34.686 1.00 94.44 193 TYR A O 1
ATOM 1598 N N . LYS A 1 194 ? -6.435 -2.141 34.743 1.00 94.50 194 LYS A N 1
ATOM 1599 C CA . LYS A 1 194 ? -7.111 -3.148 33.925 1.00 94.50 194 LYS A CA 1
ATOM 1600 C C . LYS A 1 194 ? -8.510 -3.461 34.471 1.00 94.50 194 LYS A C 1
ATOM 1602 O O . LYS A 1 194 ? -8.665 -3.769 35.651 1.00 94.50 194 LYS A O 1
ATOM 1607 N N . GLY A 1 195 ? -9.505 -3.441 33.588 1.00 95.38 195 GLY A N 1
ATOM 1608 C CA . GLY A 1 195 ? -10.903 -3.722 33.913 1.00 95.38 195 GLY A CA 1
ATOM 1609 C C . GLY A 1 195 ? -11.713 -2.506 34.371 1.00 95.38 195 GLY A C 1
ATOM 1610 O O . GLY A 1 195 ? -12.889 -2.677 34.670 1.00 95.38 195 GLY A O 1
ATOM 1611 N N . LYS A 1 196 ? -11.117 -1.306 34.414 1.00 96.19 196 LYS A N 1
ATOM 1612 C CA . LYS A 1 196 ? -11.816 -0.045 34.701 1.00 96.19 196 LYS A CA 1
ATOM 1613 C C . LYS A 1 196 ? -12.005 0.801 33.449 1.00 96.19 196 LYS A C 1
ATOM 1615 O O . LYS A 1 196 ? -11.185 0.726 32.531 1.00 96.19 196 LYS A O 1
ATOM 1620 N N . THR A 1 197 ? -13.051 1.622 33.429 1.00 96.50 197 THR A N 1
ATOM 1621 C CA . THR A 1 197 ? -13.256 2.597 32.349 1.00 96.50 197 THR A CA 1
ATOM 1622 C C . THR A 1 197 ? -12.321 3.792 32.488 1.00 96.50 197 THR A C 1
ATOM 1624 O O . THR A 1 197 ? -11.867 4.112 33.591 1.00 96.50 197 THR A O 1
ATOM 1627 N N . PHE A 1 198 ? -12.048 4.503 31.391 1.00 94.06 198 PHE A N 1
ATOM 1628 C CA . PHE A 1 198 ? -11.291 5.760 31.461 1.00 94.06 198 PHE A CA 1
ATOM 1629 C C . PHE A 1 198 ? -11.924 6.761 32.440 1.00 94.06 198 PHE A C 1
ATOM 1631 O O . PHE A 1 198 ? -11.204 7.446 33.165 1.00 94.06 198 PHE A O 1
ATOM 1638 N N . ARG A 1 199 ? -13.259 6.797 32.523 1.00 95.00 199 ARG A N 1
ATOM 1639 C CA . ARG A 1 199 ? -14.018 7.629 33.464 1.00 95.00 199 ARG A CA 1
ATOM 1640 C C . ARG A 1 199 ? -13.780 7.242 34.919 1.00 95.00 199 ARG A C 1
ATOM 1642 O O . ARG A 1 199 ? -13.536 8.116 35.746 1.00 95.00 199 ARG A O 1
ATOM 1649 N N . GLU A 1 200 ? -13.830 5.952 35.240 1.00 96.00 200 GLU A N 1
ATOM 1650 C CA . GLU A 1 200 ? -13.534 5.469 36.593 1.00 96.00 200 GLU A CA 1
ATOM 1651 C C . GLU A 1 200 ? -12.092 5.780 36.995 1.00 96.00 200 GLU A C 1
ATOM 1653 O O . GLU A 1 200 ? -11.827 6.164 38.132 1.00 96.00 200 GLU A O 1
ATOM 1658 N N . ILE A 1 201 ? -11.155 5.632 36.059 1.00 94.88 201 ILE A N 1
ATOM 1659 C CA . ILE A 1 201 ? -9.743 5.919 36.300 1.00 94.88 201 ILE A CA 1
ATOM 1660 C C . ILE A 1 201 ? -9.534 7.411 36.512 1.00 94.88 201 ILE A C 1
ATOM 1662 O O . ILE A 1 201 ? -8.835 7.774 37.449 1.00 94.88 201 ILE A O 1
ATOM 1666 N N . PHE A 1 202 ? -10.173 8.271 35.716 1.00 94.00 202 PHE A N 1
ATOM 1667 C CA . PHE A 1 202 ? -10.102 9.719 35.899 1.00 94.00 202 PHE A CA 1
ATOM 1668 C C . PHE A 1 202 ? -10.567 10.143 37.298 1.00 94.00 202 PHE A C 1
ATOM 1670 O O . PHE A 1 202 ? -9.942 10.998 37.909 1.00 94.00 202 PHE A O 1
ATOM 1677 N N . ALA A 1 203 ? -11.604 9.503 37.847 1.00 93.38 203 ALA A N 1
ATOM 1678 C CA . ALA A 1 203 ? -12.077 9.788 39.203 1.00 93.38 203 ALA A CA 1
ATOM 1679 C C . ALA A 1 203 ? -11.099 9.342 40.314 1.00 93.38 203 ALA A C 1
ATOM 1681 O O . ALA A 1 203 ? -11.129 9.896 41.411 1.00 93.38 203 ALA A O 1
ATOM 1682 N N . ILE A 1 204 ? -10.252 8.340 40.052 1.00 94.12 204 ILE A N 1
ATOM 1683 C CA . ILE A 1 204 ? -9.304 7.770 41.028 1.00 94.12 204 ILE A CA 1
ATOM 1684 C C . ILE A 1 204 ? -7.913 8.411 40.909 1.00 94.12 204 ILE A C 1
ATOM 1686 O O . ILE A 1 204 ? -7.262 8.682 41.915 1.00 94.12 204 ILE A O 1
ATOM 1690 N N . ASP A 1 205 ? -7.432 8.590 39.681 1.00 93.69 205 ASP A N 1
ATOM 1691 C CA . ASP A 1 205 ? -6.081 9.033 39.330 1.00 93.69 205 ASP A CA 1
ATOM 1692 C C . ASP A 1 205 ? -6.115 9.806 37.991 1.00 93.69 205 ASP A C 1
ATOM 1694 O O . ASP A 1 205 ? -5.782 9.256 36.935 1.00 93.69 205 ASP A O 1
ATOM 1698 N N . PRO A 1 206 ? -6.522 11.093 38.008 1.00 91.38 206 PRO A N 1
ATOM 1699 C CA . PRO A 1 206 ? -6.580 11.933 36.809 1.00 91.38 206 PRO A CA 1
ATOM 1700 C C . PRO A 1 206 ? -5.241 12.022 36.062 1.00 91.38 206 PRO A C 1
ATOM 1702 O O . PRO A 1 206 ? -5.210 12.073 34.831 1.00 91.38 206 PRO A O 1
ATOM 1705 N N . ASN A 1 207 ? -4.124 11.999 36.799 1.00 91.88 207 ASN A N 1
ATOM 1706 C CA . ASN A 1 207 ? -2.776 12.082 36.234 1.00 91.88 207 ASN A CA 1
ATOM 1707 C C . ASN A 1 207 ? -2.444 10.861 35.374 1.00 91.88 207 ASN A C 1
ATOM 1709 O O . ASN A 1 207 ? -1.711 10.979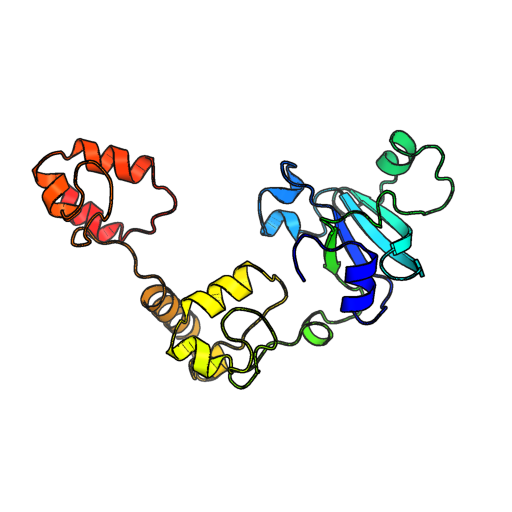 34.392 1.00 91.88 207 ASN A O 1
ATOM 1713 N N . TYR A 1 208 ? -2.998 9.693 35.708 1.00 91.44 208 TYR A N 1
ATOM 1714 C CA . TYR A 1 208 ? -2.837 8.506 34.882 1.00 91.44 208 TYR A CA 1
ATOM 1715 C C . TYR A 1 208 ? -3.476 8.676 33.503 1.00 91.44 208 TYR A C 1
ATOM 1717 O O . TYR A 1 208 ? -2.907 8.204 32.526 1.00 91.44 208 TYR A O 1
ATOM 1725 N N . ILE A 1 209 ? -4.621 9.361 33.398 1.00 89.88 209 ILE A N 1
ATOM 1726 C CA . ILE A 1 209 ? -5.273 9.618 32.107 1.00 89.88 209 ILE A CA 1
ATOM 1727 C C . ILE A 1 209 ? -4.443 10.579 31.255 1.00 89.88 209 ILE A C 1
ATOM 1729 O O . ILE A 1 209 ? -4.211 10.285 30.085 1.00 89.88 209 ILE A O 1
ATOM 1733 N N . ASP A 1 210 ? -3.934 11.673 31.830 1.00 86.81 210 ASP A N 1
ATOM 1734 C CA . ASP A 1 210 ? -3.032 12.585 31.108 1.00 86.81 210 ASP A CA 1
ATOM 1735 C C . ASP A 1 210 ? -1.767 11.852 30.630 1.00 86.81 210 ASP A C 1
ATOM 1737 O O . ASP A 1 210 ? -1.414 11.916 29.450 1.00 86.81 210 ASP A O 1
ATOM 1741 N N . TRP A 1 211 ? -1.134 11.065 31.508 1.00 90.44 211 TRP A N 1
ATOM 1742 C CA . TRP A 1 211 ? 0.001 10.222 31.133 1.00 90.44 211 TRP A CA 1
ATOM 1743 C C . TRP A 1 211 ? -0.372 9.229 30.023 1.00 90.44 211 TRP A C 1
ATOM 1745 O O . TRP A 1 211 ? 0.352 9.109 29.033 1.00 90.44 211 TRP A O 1
ATOM 1755 N N . PHE A 1 212 ? -1.501 8.534 30.154 1.00 88.38 212 PHE A N 1
ATOM 1756 C CA . PHE A 1 212 ? -1.942 7.518 29.207 1.00 88.38 212 PHE A CA 1
ATOM 1757 C C . PHE A 1 212 ? -2.167 8.116 27.817 1.00 88.38 212 PHE A C 1
ATOM 1759 O O . PHE A 1 212 ? -1.634 7.588 26.842 1.00 88.38 212 PHE A O 1
ATOM 1766 N N . LEU A 1 213 ? -2.892 9.234 27.724 1.00 85.31 213 LEU A N 1
ATOM 1767 C CA . LEU A 1 213 ? -3.190 9.899 26.454 1.00 85.31 213 LEU A CA 1
ATOM 1768 C C . LEU A 1 213 ? -1.922 10.432 25.771 1.00 85.31 213 LEU A C 1
ATOM 1770 O O . LEU A 1 213 ? -1.788 10.321 24.556 1.00 85.31 213 LEU A O 1
ATOM 1774 N N . ARG A 1 214 ? -0.944 10.938 26.536 1.00 85.56 214 ARG A N 1
ATOM 1775 C CA . ARG A 1 214 ? 0.345 11.392 25.979 1.00 85.56 214 ARG A CA 1
ATOM 1776 C C . ARG A 1 214 ? 1.196 10.257 25.414 1.00 85.56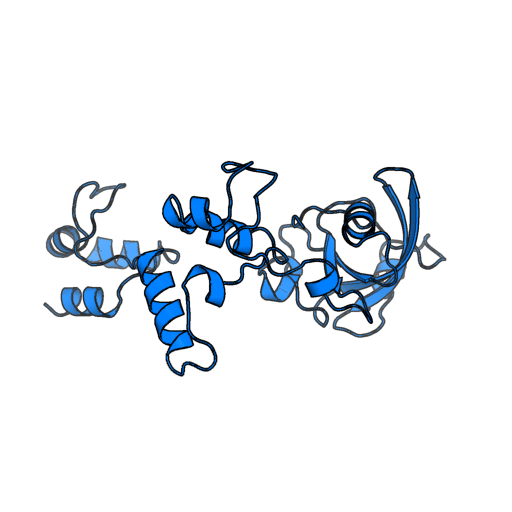 214 ARG A C 1
ATOM 1778 O O . ARG A 1 214 ? 1.932 10.475 24.453 1.00 85.56 214 ARG A O 1
ATOM 1785 N N . ASN A 1 215 ? 1.124 9.075 26.025 1.00 87.12 215 ASN A N 1
ATOM 1786 C CA . ASN A 1 215 ? 1.969 7.932 25.673 1.00 87.12 215 ASN A CA 1
ATOM 1787 C C . ASN A 1 215 ? 1.316 6.972 24.663 1.00 87.12 215 ASN A C 1
ATOM 1789 O O . ASN A 1 215 ? 2.022 6.168 24.062 1.00 87.12 215 ASN A O 1
ATOM 1793 N N . ASN A 1 216 ? 0.002 7.058 24.437 1.00 82.31 216 ASN A N 1
ATOM 1794 C CA . ASN A 1 216 ? -0.732 6.199 23.502 1.00 82.31 216 ASN A CA 1
ATOM 1795 C C . ASN A 1 216 ? -1.264 7.005 22.309 1.00 82.31 216 ASN A C 1
ATOM 1797 O O . ASN A 1 216 ? -2.467 7.080 22.080 1.00 82.31 216 ASN A O 1
ATOM 1801 N N . GLN A 1 217 ? -0.353 7.594 21.530 1.00 73.69 217 GLN A N 1
ATOM 1802 C CA . GLN A 1 217 ? -0.692 8.469 20.394 1.00 73.69 217 GLN A CA 1
ATOM 1803 C C . GLN A 1 217 ? -1.405 7.757 19.231 1.00 73.69 217 GLN A C 1
ATOM 1805 O O . GLN A 1 217 ? -1.929 8.414 18.340 1.00 73.69 217 GLN A O 1
ATOM 1810 N N . THR A 1 218 ? -1.420 6.424 19.222 1.00 78.69 218 THR A N 1
ATOM 1811 C CA . THR A 1 218 ? -2.122 5.612 18.218 1.00 78.69 218 THR A CA 1
ATOM 1812 C C . THR A 1 218 ? -3.586 5.351 18.567 1.00 78.69 218 THR A C 1
ATOM 1814 O O . THR A 1 218 ? -4.314 4.811 17.736 1.00 78.69 218 THR A O 1
ATOM 1817 N N . LEU A 1 219 ? -4.025 5.691 19.783 1.00 83.38 219 LEU A N 1
ATOM 1818 C CA . LEU A 1 219 ? -5.421 5.559 20.178 1.00 83.38 219 LEU A CA 1
ATOM 1819 C C . LEU A 1 219 ? -6.218 6.738 19.617 1.00 83.38 219 LEU A C 1
ATOM 1821 O O . LEU A 1 219 ? -6.040 7.871 20.061 1.00 83.38 219 LEU A O 1
ATOM 1825 N N . ASP A 1 220 ? -7.119 6.465 18.676 1.00 86.62 220 ASP A N 1
ATOM 1826 C CA . ASP A 1 220 ? -8.086 7.465 18.229 1.00 86.62 220 ASP A CA 1
ATOM 1827 C C . ASP A 1 220 ? -9.185 7.614 19.288 1.00 86.62 220 ASP A C 1
ATOM 1829 O O . ASP A 1 220 ? -9.855 6.641 19.648 1.00 86.62 220 ASP A O 1
ATOM 1833 N N . ILE A 1 221 ? -9.334 8.823 19.826 1.00 89.31 221 ILE A N 1
ATOM 1834 C CA . ILE A 1 221 ? -10.255 9.131 20.923 1.00 89.31 221 ILE A CA 1
ATOM 1835 C C . ILE A 1 221 ? -11.350 10.086 20.457 1.00 89.31 221 ILE A C 1
ATOM 1837 O O . ILE A 1 221 ? -11.127 10.993 19.652 1.00 89.31 221 ILE A O 1
ATOM 1841 N N . ASP A 1 222 ? -12.534 9.963 21.049 1.00 91.00 222 ASP A N 1
ATOM 1842 C CA . ASP A 1 222 ? -13.536 11.016 20.977 1.00 91.00 222 ASP A CA 1
ATOM 1843 C C . ASP A 1 222 ? -13.106 12.179 21.881 1.00 91.00 222 ASP A C 1
ATOM 1845 O O . ASP A 1 222 ? -13.416 12.250 23.076 1.00 91.00 222 ASP A O 1
ATOM 1849 N N . VAL A 1 223 ? -12.377 13.121 21.283 1.00 88.06 223 VAL A N 1
ATOM 1850 C CA . VAL A 1 223 ? -11.870 14.317 21.962 1.00 88.06 223 VAL A CA 1
ATOM 1851 C C . VAL A 1 223 ? -12.997 15.087 22.656 1.00 88.06 223 VAL A C 1
ATOM 1853 O O . VAL A 1 223 ? -12.792 15.593 23.759 1.00 88.06 223 VAL A O 1
ATOM 1856 N N . LYS A 1 224 ? -14.200 15.167 22.069 1.00 90.44 224 LYS A N 1
ATOM 1857 C CA . LYS A 1 224 ? -15.319 15.905 22.676 1.00 90.44 224 LYS A CA 1
ATOM 1858 C C . LYS A 1 224 ? -15.799 15.203 23.943 1.00 90.44 224 LYS A C 1
ATOM 1860 O O . LYS A 1 224 ? -16.006 15.870 24.960 1.00 90.44 224 LYS A O 1
ATOM 1865 N N . ALA A 1 225 ? -15.928 13.878 23.907 1.00 91.44 225 ALA A N 1
ATOM 1866 C CA . ALA A 1 225 ? -16.324 13.088 25.068 1.00 91.44 225 ALA A CA 1
ATOM 1867 C C . ALA A 1 225 ? -15.284 13.171 26.201 1.00 91.44 225 ALA A C 1
ATOM 1869 O O . ALA A 1 225 ? -15.645 13.408 27.357 1.00 91.44 225 ALA A O 1
ATOM 1870 N N . PHE A 1 226 ? -13.991 13.068 25.877 1.00 90.06 226 PHE A N 1
ATOM 1871 C CA . PHE A 1 226 ? -12.907 13.214 26.856 1.00 90.06 226 PHE A CA 1
ATOM 1872 C C . PHE A 1 226 ? -12.827 14.630 27.442 1.00 90.06 226 PHE A C 1
ATOM 1874 O O . PHE A 1 226 ? -12.711 14.787 28.657 1.00 90.06 226 PHE A O 1
ATOM 1881 N N . VAL A 1 227 ? -12.966 15.679 26.624 1.00 89.25 227 VAL A N 1
ATOM 1882 C CA . VAL A 1 227 ? -13.022 17.069 27.113 1.00 89.25 227 VAL A CA 1
ATOM 1883 C C . VAL A 1 227 ? -14.235 17.289 28.018 1.00 89.25 227 VAL A C 1
ATOM 1885 O O . VAL A 1 227 ? -14.123 17.976 29.031 1.00 89.25 227 VAL A O 1
ATOM 1888 N N . SER A 1 228 ? -15.388 16.693 27.698 1.00 91.19 228 SER A N 1
ATOM 1889 C CA . SER A 1 228 ? -16.575 16.756 28.558 1.00 91.19 228 SER A CA 1
ATOM 1890 C C . SER A 1 228 ? -16.346 16.088 29.917 1.00 91.19 228 SER A C 1
ATOM 1892 O O . SER A 1 228 ? -16.785 16.625 30.933 1.00 91.19 228 SER A O 1
ATOM 1894 N N . MET A 1 229 ? -15.628 14.960 29.952 1.00 89.94 229 MET A N 1
ATOM 1895 C CA . MET A 1 229 ? -15.231 14.293 31.195 1.00 89.94 229 MET A CA 1
ATOM 1896 C C . MET A 1 229 ? -14.292 15.163 32.041 1.00 89.94 229 MET A C 1
ATOM 1898 O O . MET A 1 229 ? -14.514 15.273 33.238 1.00 89.94 229 MET A O 1
ATOM 1902 N N . MET A 1 230 ? -13.287 15.803 31.432 1.00 85.19 230 MET A N 1
ATOM 1903 C CA . MET A 1 230 ? -12.270 16.591 32.151 1.00 85.19 230 MET A CA 1
ATOM 1904 C C . MET A 1 230 ? -12.759 17.954 32.665 1.00 85.19 230 MET A C 1
ATOM 1906 O O . MET A 1 230 ? -12.084 18.585 33.472 1.00 85.19 230 MET A O 1
ATOM 1910 N N . ARG A 1 231 ? -13.897 18.448 32.163 1.00 83.81 231 ARG A N 1
ATOM 1911 C CA . ARG A 1 231 ? -14.503 19.721 32.594 1.00 83.81 231 ARG A CA 1
ATOM 1912 C C . ARG A 1 231 ? -15.436 19.581 33.803 1.00 83.81 231 ARG A C 1
ATOM 1914 O O . ARG A 1 231 ? -15.931 20.603 34.274 1.00 83.81 231 ARG A O 1
ATOM 1921 N N . LYS A 1 232 ? -15.726 18.355 34.240 1.00 60.31 232 LYS A N 1
ATOM 1922 C CA . LYS A 1 232 ? -16.540 18.052 35.424 1.00 60.31 232 LYS A CA 1
ATOM 1923 C C . LYS A 1 232 ? -15.641 17.740 36.608 1.00 60.31 232 LYS A C 1
ATOM 1925 O O . LYS A 1 232 ? -16.039 18.140 37.720 1.00 60.31 232 LYS A O 1
#

pLDDT: mean 92.51, std 6.58, range [51.44, 98.62]